Protein AF-A0A0U5GTB2-F1 (afdb_monomer)

Radius of gyration: 23.65 Å; Cα contacts (8 Å, |Δi|>4): 720; chains: 1; bounding box: 60×41×70 Å

Organism: Aspergillus calidoustus (NCBI:txid454130)

Mean predicted aligned error: 14.2 Å

Sequence (330 aa):
MQSIWEDARTGKLTEKRLLDHMMEDPESLDGPDTTGTTPLGHALKASKASVVELLMKNTADPDTLSEGLTPTYLAVIAPDNSERLLQLLLGRNPKTLDAPVPLKKNETPLMAAIAVARNPRIVKQLVEAGASLDKTNGDGKSARRLVDLLPEEEKKETLDAGVFIHYVSANELAVLREPVAAGGTIVIQAPFMIDDAPRNRAEAGIDLMYLDSSTGDASDEESFDMPLQMTIDRVDRAIECKSKQAYRGYQGRTTLKPQPWLGQQNLTLSVEIAEDEFVVYANGRKTGGVRRAIKAPITHINYWTLFAGMAPIMGDRLTVTTYRDSSLVP

InterPro domains:
  IPR002110 Ankyrin repeat [PF00023] (107-137)
  IPR002110 Ankyrin repeat [PS50088] (35-67)
  IPR002110 Ankyrin repeat [PS50088] (105-138)
  IPR002110 Ankyrin repeat [SM00248] (35-64)
  IPR002110 Ankyrin repeat [SM00248] (67-99)
  IPR002110 Ankyrin repeat [SM00248] (105-135)
  IPR036770 Ankyrin repeat-containing domain superfamily [G3DSA:1.25.40.20] (8-159)
  IPR036770 Ankyrin repeat-containing domain superfamily [SSF48403] (16-144)

pLDDT: mean 80.18, std 14.83, range [39.56, 98.19]

Nearest PDB structures (foldseek):
  1ul9-assembly1_A  TM=8.588E-01  e=2.363E-08  Coprinopsis cinerea
  5cbl-assembly3_C  TM=7.583E-01  e=5.821E-07  Homo sapiens
  1x50-assembly1_A  TM=6.986E-01  e=3.318E-07  Homo sapiens
  5cbl-assembly1_A  TM=7.356E-01  e=8.627E-07  Homo sapiens
  2jj6-assembly2_B  TM=7.340E-01  e=7.288E-07  Homo sapiens

Structure (mmCIF, N/CA/C/O backbone):
data_AF-A0A0U5GTB2-F1
#
_entry.id   AF-A0A0U5GTB2-F1
#
loop_
_atom_site.group_PDB
_atom_site.id
_atom_site.type_symbol
_atom_site.label_atom_id
_atom_site.label_alt_id
_atom_site.label_comp_id
_atom_site.label_asym_id
_atom_site.label_entity_id
_atom_site.label_seq_id
_atom_site.pdbx_PDB_ins_code
_atom_site.Cartn_x
_atom_site.Cartn_y
_atom_site.Cartn_z
_atom_site.occupancy
_atom_site.B_iso_or_equiv
_atom_site.auth_seq_id
_atom_site.auth_comp_id
_atom_site.auth_asym_id
_atom_site.auth_atom_id
_atom_site.pdbx_PDB_model_num
ATOM 1 N N . MET A 1 1 ? 21.174 -3.107 -35.265 1.00 52.03 1 MET A N 1
ATOM 2 C CA . MET A 1 1 ? 19.910 -2.565 -34.723 1.00 52.03 1 MET A CA 1
ATOM 3 C C . MET A 1 1 ? 20.203 -1.958 -33.361 1.00 52.03 1 MET A C 1
ATOM 5 O O . MET A 1 1 ? 21.153 -2.402 -32.729 1.00 52.03 1 MET A O 1
ATOM 9 N N . GLN A 1 2 ? 19.485 -0.912 -32.941 1.00 73.62 2 GLN A N 1
ATOM 10 C CA . GLN A 1 2 ? 19.550 -0.483 -31.535 1.00 73.62 2 GLN A CA 1
ATOM 11 C C . GLN A 1 2 ? 18.839 -1.546 -30.699 1.00 73.62 2 GLN A C 1
ATOM 13 O O . GLN A 1 2 ? 17.818 -2.048 -31.151 1.00 73.62 2 GLN A O 1
ATOM 18 N N . SER A 1 3 ? 19.399 -1.934 -29.556 1.00 91.75 3 SER A N 1
ATOM 19 C CA . SER A 1 3 ? 18.825 -2.984 -28.712 1.00 91.75 3 SER A CA 1
ATOM 20 C C . SER A 1 3 ? 17.558 -2.511 -27.995 1.00 91.75 3 SER A C 1
ATOM 22 O O . SER A 1 3 ? 17.378 -1.307 -27.782 1.00 91.75 3 SER A O 1
ATOM 24 N N . ILE A 1 4 ? 16.712 -3.454 -27.566 1.00 95.06 4 ILE A N 1
ATOM 25 C CA . ILE A 1 4 ? 15.507 -3.165 -26.771 1.00 95.06 4 ILE A CA 1
ATOM 26 C C . ILE A 1 4 ? 15.825 -2.323 -25.524 1.00 95.06 4 ILE A C 1
ATOM 28 O O . ILE A 1 4 ? 15.101 -1.378 -25.213 1.00 95.06 4 ILE A O 1
ATOM 32 N N . TRP A 1 5 ? 16.957 -2.590 -24.865 1.00 95.94 5 TRP A N 1
ATOM 33 C CA . TRP A 1 5 ? 17.435 -1.851 -23.694 1.00 95.94 5 TRP A CA 1
ATOM 34 C C . TRP A 1 5 ? 17.748 -0.383 -24.007 1.00 95.94 5 TRP A C 1
ATOM 36 O O . TRP A 1 5 ? 17.332 0.515 -23.276 1.00 95.94 5 TRP A O 1
ATOM 46 N N . GLU A 1 6 ? 18.434 -0.115 -25.121 1.00 95.19 6 GLU A N 1
ATOM 47 C CA . GLU A 1 6 ? 18.788 1.245 -25.541 1.00 95.19 6 GLU A CA 1
ATOM 48 C C . GLU A 1 6 ? 17.558 2.032 -26.014 1.00 95.19 6 GLU A C 1
ATOM 50 O O . GLU A 1 6 ? 17.405 3.221 -25.710 1.00 95.19 6 GLU A O 1
ATOM 55 N N . ASP A 1 7 ? 16.640 1.369 -26.717 1.00 95.69 7 ASP A N 1
ATOM 56 C CA . ASP A 1 7 ? 15.356 1.953 -27.099 1.00 95.69 7 ASP A CA 1
ATOM 57 C C . ASP A 1 7 ? 14.511 2.290 -25.860 1.00 95.69 7 ASP A C 1
ATOM 59 O O . ASP A 1 7 ? 13.914 3.374 -25.798 1.00 95.69 7 ASP A O 1
ATOM 63 N N . ALA A 1 8 ? 14.513 1.417 -24.846 1.00 96.31 8 ALA A N 1
ATOM 64 C CA . ALA A 1 8 ? 13.824 1.645 -23.583 1.00 96.31 8 ALA A CA 1
ATOM 65 C C . ALA A 1 8 ? 14.433 2.817 -22.794 1.00 96.31 8 ALA A C 1
ATOM 67 O O . ALA A 1 8 ? 13.713 3.715 -22.352 1.00 96.31 8 ALA A O 1
ATOM 68 N N . ARG A 1 9 ? 15.767 2.870 -22.698 1.00 96.19 9 ARG A N 1
ATOM 69 C CA . ARG A 1 9 ? 16.521 3.944 -22.033 1.00 96.19 9 ARG A CA 1
ATOM 70 C C . ARG A 1 9 ? 16.298 5.307 -22.693 1.00 96.19 9 ARG A C 1
ATOM 72 O O . ARG A 1 9 ? 16.122 6.323 -22.021 1.00 96.19 9 ARG A O 1
ATOM 79 N N . THR A 1 10 ? 16.319 5.353 -24.025 1.00 95.62 10 THR A N 1
ATOM 80 C CA . THR A 1 10 ? 16.210 6.612 -24.784 1.00 95.62 10 THR A CA 1
ATOM 81 C C . THR A 1 10 ? 14.773 7.085 -24.988 1.00 95.62 10 THR A C 1
ATOM 83 O O . THR A 1 10 ? 14.569 8.241 -25.360 1.00 95.62 10 THR A O 1
ATOM 86 N N . GLY A 1 11 ? 13.773 6.244 -24.712 1.00 93.69 11 GLY A N 1
ATOM 87 C CA . GLY A 1 11 ? 12.366 6.568 -24.954 1.00 93.69 11 GLY A CA 1
ATOM 88 C C . GLY A 1 11 ? 11.910 6.343 -26.399 1.00 93.69 11 GLY A C 1
ATOM 89 O O . GLY A 1 11 ? 10.841 6.814 -26.774 1.00 93.69 11 GLY A O 1
ATOM 90 N N . LYS A 1 12 ? 12.721 5.668 -27.225 1.00 94.50 12 LYS A N 1
ATOM 91 C CA . LYS A 1 12 ? 12.451 5.414 -28.652 1.00 94.50 12 LYS A CA 1
ATOM 92 C C . LYS A 1 12 ? 11.775 4.066 -28.916 1.00 94.50 12 LYS A C 1
ATOM 94 O O . LYS A 1 12 ? 11.565 3.710 -30.080 1.00 94.50 12 LYS A O 1
ATOM 99 N N . LEU A 1 13 ? 11.476 3.309 -27.862 1.00 94.56 13 LEU A N 1
ATOM 100 C CA . LEU A 1 13 ? 10.736 2.061 -27.961 1.00 94.56 13 LEU A CA 1
ATOM 101 C C . LEU A 1 13 ? 9.280 2.365 -28.335 1.00 94.56 13 LEU A C 1
ATOM 103 O O . LEU A 1 13 ? 8.545 2.995 -27.578 1.00 94.56 13 LEU A O 1
ATOM 107 N N . THR A 1 14 ? 8.884 1.944 -29.532 1.00 95.12 14 THR A N 1
ATOM 108 C CA . THR A 1 14 ? 7.499 1.979 -30.014 1.00 95.12 14 THR A CA 1
ATOM 109 C C . THR A 1 14 ? 6.926 0.570 -29.992 1.00 95.12 14 THR A C 1
ATOM 111 O O . THR A 1 14 ? 7.685 -0.393 -29.966 1.00 95.12 14 THR A O 1
ATOM 114 N N . GLU A 1 15 ? 5.602 0.429 -30.053 1.00 94.38 15 GLU A N 1
ATOM 115 C CA . GLU A 1 15 ? 4.945 -0.886 -30.113 1.00 94.38 15 GLU A CA 1
ATOM 116 C C . GLU A 1 15 ? 5.497 -1.751 -31.250 1.00 94.38 15 GLU A C 1
ATOM 118 O O . GLU A 1 15 ? 5.868 -2.896 -31.028 1.00 94.38 15 GLU A O 1
ATOM 123 N N . LYS A 1 16 ? 5.685 -1.166 -32.440 1.00 94.50 16 LYS A N 1
ATOM 124 C CA . LYS A 1 16 ? 6.312 -1.863 -33.567 1.00 94.50 16 LYS A CA 1
ATOM 125 C C . LYS A 1 16 ? 7.714 -2.376 -33.223 1.00 94.50 16 LYS A C 1
ATOM 127 O O . LYS A 1 16 ? 7.997 -3.541 -33.447 1.00 94.50 16 LYS A O 1
ATOM 132 N N . ARG A 1 17 ? 8.580 -1.517 -32.674 1.00 94.44 17 ARG A N 1
ATOM 133 C CA . ARG A 1 17 ? 9.955 -1.906 -32.320 1.00 94.44 17 ARG A CA 1
ATOM 134 C C . ARG A 1 17 ? 9.985 -2.960 -31.221 1.00 94.44 17 ARG A C 1
ATOM 136 O O . ARG A 1 17 ? 10.812 -3.854 -31.277 1.00 94.44 17 ARG A O 1
ATOM 143 N N . LEU A 1 18 ? 9.096 -2.848 -30.238 1.00 94.94 18 LEU A N 1
ATOM 144 C CA . LEU A 1 18 ? 8.957 -3.841 -29.181 1.00 94.94 18 LEU A CA 1
ATOM 145 C C . LEU A 1 18 ? 8.583 -5.209 -29.762 1.00 94.94 18 LEU A C 1
ATOM 147 O O . LEU A 1 18 ? 9.232 -6.195 -29.438 1.00 94.94 18 LEU A O 1
ATOM 151 N N . LEU A 1 19 ? 7.597 -5.255 -30.661 1.00 94.31 19 LEU A N 1
ATOM 152 C CA . LEU A 1 19 ? 7.206 -6.489 -31.342 1.00 94.31 19 LEU A CA 1
ATOM 153 C C . LEU A 1 19 ? 8.335 -7.047 -32.218 1.00 94.31 19 LEU A C 1
ATOM 155 O O . LEU A 1 19 ? 8.567 -8.250 -32.183 1.00 94.31 19 LEU A O 1
ATOM 159 N N . ASP A 1 20 ? 9.064 -6.191 -32.945 1.00 94.38 20 ASP A N 1
ATOM 160 C CA . ASP A 1 20 ? 10.230 -6.603 -33.740 1.00 94.38 20 ASP A CA 1
ATOM 161 C C . ASP A 1 20 ? 11.292 -7.274 -32.834 1.00 94.38 20 ASP A C 1
ATOM 163 O O . ASP A 1 20 ? 11.752 -8.372 -33.142 1.00 94.38 20 ASP A O 1
ATOM 167 N N . HIS A 1 21 ? 11.612 -6.679 -31.673 1.00 94.19 21 HIS A N 1
ATOM 168 C CA . HIS A 1 21 ? 12.545 -7.259 -30.691 1.00 94.19 21 HIS A CA 1
ATOM 169 C C . HIS A 1 21 ? 12.046 -8.596 -30.122 1.00 94.19 21 HIS A C 1
ATOM 171 O O . HIS A 1 21 ? 12.809 -9.555 -30.069 1.00 94.19 21 HIS A O 1
ATOM 177 N N . MET A 1 22 ? 10.764 -8.692 -29.755 1.00 93.12 22 MET A N 1
ATOM 178 C CA . MET A 1 22 ? 10.162 -9.928 -29.228 1.00 93.12 22 MET A CA 1
ATOM 179 C C . MET A 1 22 ? 10.078 -11.051 -30.274 1.00 93.12 22 MET A C 1
ATOM 181 O O . MET A 1 22 ? 10.044 -12.227 -29.919 1.00 93.12 22 MET A O 1
ATOM 185 N N . MET A 1 23 ? 10.019 -10.712 -31.565 1.00 93.69 23 MET A N 1
ATOM 186 C CA . MET A 1 23 ? 10.077 -11.690 -32.654 1.00 93.69 23 MET A CA 1
ATOM 187 C C . MET A 1 23 ? 11.495 -12.216 -32.890 1.00 93.69 23 MET A C 1
ATOM 189 O O . MET A 1 23 ? 11.652 -13.385 -33.242 1.00 93.69 23 MET A O 1
ATOM 193 N N . GLU A 1 24 ? 12.509 -11.362 -32.731 1.00 93.31 24 GLU A N 1
ATOM 194 C CA . GLU A 1 24 ? 13.918 -11.760 -32.821 1.00 93.31 24 GLU A CA 1
ATOM 195 C C . GLU A 1 24 ? 14.344 -12.600 -31.609 1.00 93.31 24 GLU A C 1
ATOM 197 O O . GLU A 1 24 ? 15.033 -13.607 -31.771 1.00 93.31 24 GLU A O 1
ATOM 202 N N . ASP A 1 25 ? 13.895 -12.213 -30.416 1.00 92.44 25 ASP A N 1
ATOM 203 C CA . ASP A 1 25 ? 14.144 -12.911 -29.161 1.00 92.44 25 ASP A CA 1
ATOM 204 C C . ASP A 1 25 ? 12.911 -12.803 -28.236 1.00 92.44 25 ASP A C 1
ATOM 206 O O . ASP A 1 25 ? 12.673 -11.742 -27.646 1.00 92.44 25 ASP A O 1
ATOM 210 N N . PRO A 1 26 ? 12.119 -13.883 -28.076 1.00 87.62 26 PRO A N 1
ATOM 211 C CA . PRO A 1 26 ? 10.928 -13.889 -27.223 1.00 87.62 26 PRO A CA 1
ATOM 212 C C . PRO A 1 26 ? 11.198 -13.575 -25.748 1.00 87.62 26 PRO A C 1
ATOM 214 O O . PRO A 1 26 ? 10.291 -13.111 -25.058 1.00 87.62 26 PRO A O 1
ATOM 217 N N . GLU A 1 27 ? 12.418 -13.809 -25.258 1.00 89.62 27 GLU A N 1
ATOM 218 C CA . GLU A 1 27 ? 12.796 -13.539 -23.865 1.00 89.62 27 GLU A CA 1
ATOM 219 C C . GLU A 1 27 ? 13.259 -12.087 -23.659 1.00 89.62 27 GLU A C 1
ATOM 221 O O . GLU A 1 27 ? 13.409 -11.635 -22.524 1.00 89.62 27 GLU A O 1
ATOM 226 N N . SER A 1 28 ? 13.424 -11.313 -24.738 1.00 92.88 28 SER A N 1
ATOM 227 C CA . SER A 1 28 ? 13.972 -9.950 -24.692 1.00 92.88 28 SER A CA 1
ATOM 228 C C . SER A 1 28 ? 13.147 -8.956 -23.871 1.00 92.88 28 SER A C 1
ATOM 230 O O . SER A 1 28 ? 13.707 -7.964 -23.407 1.00 92.88 28 SER A O 1
ATOM 232 N N . LEU A 1 29 ? 11.845 -9.203 -23.668 1.00 95.06 29 LEU A N 1
ATOM 233 C CA . LEU A 1 29 ? 10.937 -8.310 -22.935 1.00 95.06 29 LEU A CA 1
ATOM 234 C C . LEU A 1 29 ? 11.372 -8.094 -21.477 1.00 95.06 29 LEU A C 1
ATOM 236 O O . LEU A 1 29 ? 11.379 -6.957 -20.998 1.00 95.06 29 LEU A O 1
ATOM 240 N N . ASP A 1 30 ? 11.763 -9.180 -20.810 1.00 96.50 30 ASP A N 1
ATOM 241 C CA . ASP A 1 30 ? 12.216 -9.194 -19.414 1.00 96.50 30 ASP A CA 1
ATOM 242 C C . ASP A 1 30 ? 13.707 -9.561 -19.292 1.00 96.50 30 ASP A C 1
ATOM 244 O O . ASP A 1 30 ? 14.305 -9.416 -18.225 1.00 96.50 30 ASP A O 1
ATOM 248 N N . GLY A 1 31 ? 14.333 -9.988 -20.393 1.00 95.81 31 GLY A N 1
ATOM 249 C CA . GLY A 1 31 ? 15.734 -10.381 -20.460 1.00 95.81 31 GLY A CA 1
ATOM 250 C C . GLY A 1 31 ? 16.685 -9.231 -20.101 1.00 95.81 31 GLY A C 1
ATOM 251 O O . GLY A 1 31 ? 16.604 -8.150 -20.691 1.00 95.81 31 GLY A O 1
ATOM 252 N N . PRO A 1 32 ? 17.607 -9.410 -19.141 1.00 95.44 32 PRO A N 1
ATOM 253 C CA . PRO A 1 32 ? 18.582 -8.385 -18.799 1.00 95.44 32 PRO A CA 1
ATOM 254 C C . PRO A 1 32 ? 19.698 -8.272 -19.847 1.00 95.44 32 PRO A C 1
ATOM 256 O O . PRO A 1 32 ? 20.064 -9.245 -20.503 1.00 95.44 32 PRO A O 1
ATOM 259 N N . ASP A 1 33 ? 20.289 -7.083 -19.958 1.00 94.56 33 ASP A N 1
ATOM 260 C CA . ASP A 1 33 ? 21.525 -6.878 -20.712 1.00 94.56 33 ASP A CA 1
ATOM 261 C C . ASP A 1 33 ? 22.759 -7.441 -19.976 1.00 94.56 33 ASP A C 1
ATOM 263 O O . ASP A 1 33 ? 22.677 -8.048 -18.905 1.00 94.56 33 ASP A O 1
ATOM 267 N N . THR A 1 34 ? 23.952 -7.197 -20.526 1.00 94.12 34 THR A N 1
ATOM 268 C CA . THR A 1 34 ? 25.220 -7.651 -19.934 1.00 94.12 34 THR A CA 1
ATOM 269 C C . THR A 1 34 ? 25.538 -7.036 -18.568 1.00 94.12 34 THR A C 1
ATOM 271 O O . THR A 1 34 ? 26.438 -7.533 -17.895 1.00 94.12 34 THR A O 1
ATOM 274 N N . THR A 1 35 ? 24.862 -5.955 -18.156 1.00 92.81 35 THR A N 1
ATOM 275 C CA . THR A 1 35 ? 25.013 -5.382 -16.806 1.00 92.81 35 THR A CA 1
ATOM 276 C C . THR A 1 35 ? 23.985 -5.937 -15.825 1.00 92.81 35 THR A C 1
ATOM 278 O O . THR A 1 35 ? 24.079 -5.664 -14.631 1.00 92.81 35 THR A O 1
ATOM 281 N N . GLY A 1 36 ? 23.032 -6.747 -16.293 1.00 94.75 36 GLY A N 1
ATOM 282 C CA . GLY A 1 36 ? 21.925 -7.237 -15.482 1.00 94.75 36 GLY A CA 1
ATOM 283 C C . GLY A 1 36 ? 20.718 -6.295 -15.478 1.00 94.75 36 GLY A C 1
ATOM 284 O O . GLY A 1 36 ? 19.855 -6.448 -14.614 1.00 94.75 36 GLY A O 1
ATOM 285 N N . THR A 1 37 ? 20.647 -5.306 -16.380 1.00 97.06 37 THR A N 1
ATOM 286 C CA . THR A 1 37 ? 19.530 -4.351 -16.444 1.00 97.06 37 THR A CA 1
ATOM 287 C C . THR A 1 37 ? 18.492 -4.800 -17.472 1.00 97.06 37 THR A C 1
ATOM 289 O O . THR A 1 37 ? 18.807 -4.979 -18.646 1.00 97.06 37 THR A O 1
ATOM 292 N N . THR A 1 38 ? 17.234 -4.946 -17.058 1.00 97.56 38 THR A N 1
ATOM 293 C CA . THR A 1 38 ? 16.114 -5.290 -17.957 1.00 97.56 38 THR A CA 1
ATOM 294 C C . THR A 1 38 ? 15.646 -4.078 -18.773 1.00 97.56 38 THR A C 1
ATOM 296 O O . THR A 1 38 ? 15.964 -2.937 -18.413 1.00 97.56 38 THR A O 1
ATOM 299 N N . PRO A 1 39 ? 14.861 -4.249 -19.856 1.00 97.75 39 PRO A N 1
ATOM 300 C CA . PRO A 1 39 ? 14.292 -3.115 -20.587 1.00 97.75 39 PRO A CA 1
ATOM 301 C C . PRO A 1 39 ? 13.444 -2.222 -19.677 1.00 97.75 39 PRO A C 1
ATOM 303 O O . PRO A 1 39 ? 13.557 -0.995 -19.723 1.00 97.75 39 PRO A O 1
ATOM 306 N N . LEU A 1 40 ? 12.662 -2.838 -18.784 1.00 98.06 40 LEU A N 1
ATOM 307 C CA . LEU A 1 40 ? 11.908 -2.136 -17.751 1.00 98.06 40 LEU A CA 1
ATOM 308 C C . LEU A 1 40 ? 12.836 -1.367 -16.799 1.00 98.06 40 LEU A C 1
ATOM 310 O O . LEU A 1 40 ? 12.591 -0.193 -16.524 1.00 98.06 40 LEU A O 1
ATOM 314 N N . GLY A 1 41 ? 13.934 -1.980 -16.350 1.00 97.88 41 GLY A N 1
ATOM 315 C CA . GLY A 1 41 ? 14.940 -1.333 -15.508 1.00 97.88 41 GLY A CA 1
ATOM 316 C C . GLY A 1 41 ? 15.563 -0.093 -16.159 1.00 97.88 41 GLY A C 1
ATOM 317 O O . GLY A 1 41 ? 15.674 0.952 -15.514 1.00 97.88 41 GLY A O 1
ATOM 318 N N . HIS A 1 42 ? 15.902 -0.165 -17.451 1.00 97.88 42 HIS A N 1
ATOM 319 C CA . HIS A 1 42 ? 16.389 0.985 -18.227 1.00 97.88 42 HIS A CA 1
ATOM 320 C C . HIS A 1 42 ? 15.340 2.093 -18.340 1.00 97.88 42 HIS A C 1
ATOM 322 O O . HIS A 1 42 ? 15.664 3.266 -18.142 1.00 97.88 42 HIS A O 1
ATOM 328 N N . ALA A 1 43 ? 14.083 1.736 -18.613 1.00 98.06 43 ALA A N 1
ATOM 329 C CA . ALA A 1 43 ? 12.985 2.694 -18.707 1.00 98.06 43 ALA A CA 1
ATOM 330 C C . ALA A 1 43 ? 12.714 3.406 -17.368 1.00 98.06 43 ALA A C 1
ATOM 332 O O . ALA A 1 43 ? 12.508 4.621 -17.355 1.00 98.06 43 ALA A O 1
ATOM 333 N N . LEU A 1 44 ? 12.761 2.675 -16.248 1.00 98.19 44 LEU A N 1
ATOM 334 C CA . LEU A 1 44 ? 12.582 3.215 -14.897 1.00 98.19 44 LEU A CA 1
ATOM 335 C C . LEU A 1 44 ? 13.721 4.162 -14.506 1.00 98.19 44 LEU A C 1
ATOM 337 O O . LEU A 1 44 ? 13.461 5.296 -14.111 1.00 98.19 44 LEU A O 1
ATOM 341 N N . LYS A 1 45 ? 14.980 3.745 -14.692 1.00 96.69 45 LYS A N 1
ATOM 342 C CA . LYS A 1 45 ? 16.161 4.579 -14.400 1.00 96.69 45 LYS A CA 1
ATOM 343 C C . LYS A 1 45 ? 16.203 5.862 -15.232 1.00 96.69 45 LYS A C 1
ATOM 345 O O . LYS A 1 45 ? 16.682 6.886 -14.757 1.00 96.69 45 LYS A O 1
ATOM 350 N N . ALA A 1 46 ? 15.722 5.804 -16.475 1.00 96.75 46 ALA A N 1
ATOM 351 C CA . ALA A 1 46 ? 15.668 6.946 -17.388 1.00 96.75 46 ALA A CA 1
ATOM 352 C C . ALA A 1 46 ? 14.338 7.728 -17.329 1.00 96.75 46 ALA A C 1
ATOM 354 O O . ALA A 1 46 ? 14.097 8.599 -18.175 1.00 96.75 46 ALA A O 1
ATOM 355 N N . SER A 1 47 ? 13.471 7.408 -16.363 1.00 97.31 47 SER A N 1
ATOM 356 C CA . SER A 1 47 ? 12.186 8.064 -16.102 1.00 97.31 47 SER A CA 1
ATOM 357 C C . SER A 1 47 ? 11.211 8.087 -17.290 1.00 97.31 47 SER A C 1
ATOM 359 O O . SER A 1 47 ? 10.414 9.020 -17.454 1.00 97.31 47 SER A O 1
ATOM 361 N N . LYS A 1 48 ? 11.266 7.068 -18.158 1.00 97.50 48 LYS A N 1
ATOM 362 C CA . LYS A 1 48 ? 10.481 6.974 -19.400 1.00 97.50 48 LYS A CA 1
ATOM 363 C C . LYS A 1 48 ? 9.109 6.352 -19.149 1.00 97.50 48 LYS A C 1
ATOM 365 O O . LYS A 1 48 ? 8.853 5.215 -19.533 1.00 97.50 48 LYS A O 1
ATOM 370 N N . ALA A 1 49 ? 8.196 7.119 -18.552 1.00 95.62 49 ALA A N 1
ATOM 371 C CA . ALA A 1 49 ? 6.852 6.639 -18.208 1.00 95.62 49 ALA A CA 1
ATOM 372 C C . ALA A 1 49 ? 6.073 6.050 -19.400 1.00 95.62 49 ALA A C 1
ATOM 374 O O . ALA A 1 49 ? 5.402 5.036 -19.242 1.00 95.62 49 ALA A O 1
ATOM 375 N N . SER A 1 50 ? 6.203 6.627 -20.601 1.00 96.12 50 SER A N 1
ATOM 376 C CA . SER A 1 50 ? 5.566 6.098 -21.817 1.00 96.12 50 SER A CA 1
ATOM 377 C C . SER A 1 50 ? 6.095 4.719 -22.219 1.00 96.12 50 SER A C 1
ATOM 379 O O . SER A 1 50 ? 5.324 3.870 -22.658 1.00 96.12 50 SER A O 1
ATOM 381 N N . VAL A 1 51 ? 7.396 4.480 -22.043 1.00 98.00 51 VAL A N 1
ATOM 382 C CA . VAL A 1 51 ? 8.020 3.178 -22.303 1.00 98.00 51 VAL A CA 1
ATOM 383 C C . VAL A 1 51 ? 7.613 2.172 -21.236 1.00 98.00 51 VAL A C 1
ATOM 385 O O . VAL A 1 51 ? 7.261 1.051 -21.582 1.00 98.00 51 VAL A O 1
ATOM 388 N N . VAL A 1 52 ? 7.606 2.563 -19.958 1.00 97.88 52 VAL A N 1
ATOM 389 C CA . VAL A 1 52 ? 7.125 1.691 -18.874 1.00 97.88 52 VAL A CA 1
ATOM 390 C C . VAL A 1 52 ? 5.681 1.276 -19.132 1.00 97.88 52 VAL A C 1
ATOM 392 O O . VAL A 1 52 ? 5.368 0.094 -19.077 1.00 97.88 52 VAL A O 1
ATOM 395 N N . GLU A 1 53 ? 4.807 2.217 -19.492 1.00 95.69 53 GLU A N 1
ATOM 396 C CA . GLU A 1 53 ? 3.419 1.906 -19.832 1.00 95.69 53 GLU A CA 1
ATOM 397 C C . GLU A 1 53 ? 3.316 0.950 -21.032 1.00 95.69 53 GLU A C 1
ATOM 399 O O . GLU A 1 53 ? 2.512 0.018 -21.001 1.00 95.69 53 GLU A O 1
ATOM 404 N N . LEU A 1 54 ? 4.140 1.143 -22.068 1.00 97.25 54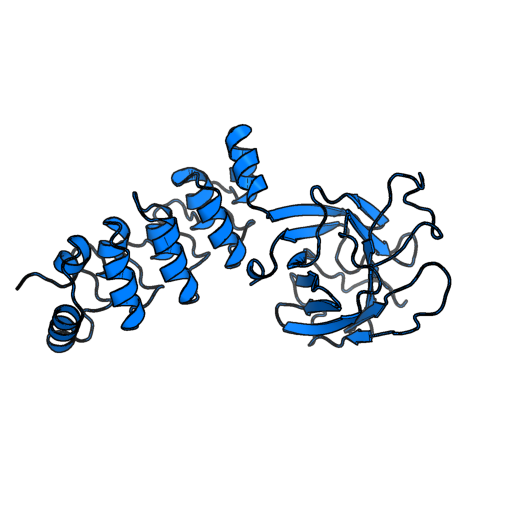 LEU A N 1
ATOM 405 C CA . LEU A 1 54 ? 4.193 0.255 -23.231 1.00 97.25 54 LEU A CA 1
ATOM 406 C C . LEU A 1 54 ? 4.629 -1.169 -22.850 1.00 97.25 54 LEU A C 1
ATOM 408 O O . LEU A 1 54 ? 3.968 -2.128 -23.247 1.00 97.25 54 LEU A O 1
ATOM 412 N N . LEU A 1 55 ? 5.704 -1.310 -22.071 1.00 96.94 55 LEU A N 1
ATOM 413 C CA . LEU A 1 55 ? 6.207 -2.603 -21.597 1.00 96.94 55 LEU A CA 1
ATOM 414 C C . LEU A 1 55 ? 5.159 -3.307 -20.723 1.00 96.94 55 LEU A C 1
ATOM 416 O O . LEU A 1 55 ? 4.821 -4.463 -20.964 1.00 96.94 55 LEU A O 1
ATOM 420 N N . MET A 1 56 ? 4.549 -2.577 -19.785 1.00 93.62 56 MET A N 1
ATOM 421 C CA . MET A 1 56 ? 3.484 -3.094 -18.921 1.00 93.62 56 MET A CA 1
ATOM 422 C C . MET A 1 56 ? 2.262 -3.549 -19.719 1.00 93.62 56 MET A C 1
ATOM 424 O O . MET A 1 56 ? 1.637 -4.547 -19.363 1.00 93.62 56 MET A O 1
ATOM 428 N N . LYS A 1 57 ? 1.864 -2.831 -20.780 1.00 93.88 57 LYS A N 1
ATOM 429 C CA . LYS A 1 57 ? 0.760 -3.241 -21.674 1.00 93.88 57 LYS A CA 1
ATOM 430 C C . LYS A 1 57 ? 1.057 -4.548 -22.404 1.00 93.88 57 LYS A C 1
ATOM 432 O O . LYS A 1 57 ? 0.128 -5.310 -22.643 1.00 93.88 57 LYS A O 1
ATOM 437 N N . ASN A 1 58 ? 2.327 -4.814 -22.685 1.00 93.88 58 ASN A N 1
ATOM 438 C CA . ASN A 1 58 ? 2.801 -6.023 -23.352 1.00 93.88 58 ASN A CA 1
ATOM 439 C C . ASN A 1 58 ? 3.283 -7.091 -22.363 1.00 93.88 58 ASN A C 1
ATOM 441 O O . ASN A 1 58 ? 4.110 -7.921 -22.714 1.00 93.88 58 ASN A O 1
ATOM 445 N N . THR A 1 59 ? 2.738 -7.099 -21.142 1.00 91.19 59 THR A N 1
ATOM 446 C CA . THR A 1 59 ? 2.939 -8.156 -20.134 1.00 91.19 59 THR A CA 1
ATOM 447 C C . THR A 1 59 ? 4.361 -8.303 -19.586 1.00 91.19 59 THR A C 1
ATOM 449 O O . THR A 1 59 ? 4.669 -9.358 -19.047 1.00 91.19 59 THR A O 1
ATOM 452 N N . ALA A 1 60 ? 5.192 -7.253 -19.657 1.00 95.12 60 ALA A N 1
ATOM 453 C CA . ALA A 1 60 ? 6.473 -7.239 -18.942 1.00 95.12 60 ALA A CA 1
ATOM 454 C C . ALA A 1 60 ? 6.245 -7.500 -17.445 1.00 95.12 60 ALA A C 1
ATOM 456 O O . ALA A 1 60 ? 5.325 -6.922 -16.849 1.00 95.12 60 ALA A O 1
ATOM 457 N N . ASP A 1 61 ? 7.068 -8.358 -16.849 1.00 95.00 61 ASP A N 1
ATOM 458 C CA . ASP A 1 61 ? 6.914 -8.773 -15.458 1.00 95.00 61 ASP A CA 1
ATOM 459 C C . ASP A 1 61 ? 7.339 -7.628 -14.511 1.00 95.00 61 ASP A C 1
ATOM 461 O O . ASP A 1 61 ? 8.511 -7.227 -14.500 1.00 95.00 61 ASP A O 1
ATOM 465 N N . PRO A 1 62 ? 6.419 -7.085 -13.683 1.00 94.19 62 PRO A N 1
ATOM 466 C CA . PRO A 1 62 ? 6.727 -5.998 -12.755 1.00 94.19 62 PRO A CA 1
ATOM 467 C C . PRO A 1 62 ? 7.648 -6.416 -11.597 1.00 94.19 62 PRO A C 1
ATOM 469 O O . PRO A 1 62 ? 8.064 -5.550 -10.827 1.00 94.19 62 PRO A O 1
ATOM 472 N N . ASP A 1 63 ? 7.958 -7.706 -11.450 1.00 96.38 63 ASP A N 1
ATOM 473 C CA . ASP A 1 63 ? 8.795 -8.251 -10.383 1.00 96.38 63 ASP A CA 1
ATOM 474 C C . ASP A 1 63 ? 10.208 -8.652 -10.857 1.00 96.38 63 ASP A C 1
ATOM 476 O O . ASP A 1 63 ? 11.063 -8.966 -10.020 1.00 96.38 63 ASP A O 1
ATOM 480 N N . THR A 1 64 ? 10.504 -8.606 -12.167 1.00 96.62 64 THR A N 1
ATOM 481 C CA . THR A 1 64 ? 11.828 -9.008 -12.678 1.00 96.62 64 THR A CA 1
ATOM 482 C C . THR A 1 64 ? 12.915 -8.045 -12.210 1.00 96.62 64 THR A C 1
ATOM 484 O O . THR A 1 64 ? 12.891 -6.842 -12.482 1.00 96.62 64 THR A O 1
ATOM 487 N N . LEU A 1 65 ? 13.908 -8.590 -11.507 1.00 96.50 65 LEU A N 1
ATOM 488 C CA . LEU A 1 65 ? 14.996 -7.809 -10.931 1.00 96.50 65 LEU A CA 1
ATOM 489 C C . LEU A 1 65 ? 15.882 -7.193 -12.014 1.00 96.50 65 LEU A C 1
ATOM 491 O O . LEU A 1 65 ? 16.277 -7.849 -12.972 1.00 96.50 65 LEU A O 1
ATOM 495 N N . SER A 1 66 ? 16.281 -5.947 -11.785 1.00 96.25 66 SER A N 1
ATOM 496 C CA . SER A 1 66 ? 17.251 -5.236 -12.609 1.00 96.25 66 SER A CA 1
ATOM 497 C C . SER A 1 66 ? 18.421 -4.814 -11.726 1.00 96.25 66 SER A C 1
ATOM 499 O O . SER A 1 66 ? 18.251 -4.009 -10.813 1.00 96.25 66 SER A O 1
ATOM 501 N N . GLU A 1 67 ? 19.612 -5.354 -11.990 1.00 94.38 67 GLU A N 1
ATOM 502 C CA . GLU A 1 67 ? 20.821 -5.173 -11.165 1.00 94.38 67 GLU A CA 1
ATOM 503 C C . GLU A 1 67 ? 20.590 -5.501 -9.678 1.00 94.38 67 GLU A C 1
ATOM 505 O O . GLU A 1 67 ? 21.098 -4.830 -8.781 1.00 94.38 67 GLU A O 1
ATOM 510 N N . GLY A 1 68 ? 19.770 -6.520 -9.400 1.00 93.31 68 GLY A N 1
ATOM 511 C CA . GLY A 1 68 ? 19.421 -6.927 -8.035 1.00 93.31 68 GLY A CA 1
ATOM 512 C C . GLY A 1 68 ? 18.482 -5.964 -7.294 1.00 93.31 68 GLY A C 1
ATOM 513 O O . GLY A 1 68 ? 18.257 -6.144 -6.097 1.00 93.31 68 GLY A O 1
ATOM 514 N N . LEU A 1 69 ? 17.932 -4.956 -7.979 1.00 96.69 69 LEU A N 1
ATOM 515 C CA . LEU A 1 69 ? 16.892 -4.065 -7.467 1.00 96.69 69 LEU A CA 1
ATOM 516 C C . LEU A 1 69 ? 15.530 -4.494 -8.018 1.00 96.69 69 LEU A C 1
ATOM 518 O O . LEU A 1 69 ? 15.424 -4.905 -9.175 1.00 96.69 69 LEU A O 1
ATOM 522 N N . THR A 1 70 ? 14.479 -4.367 -7.208 1.00 96.88 70 THR A N 1
ATOM 523 C CA . THR A 1 70 ? 13.112 -4.579 -7.699 1.00 96.88 70 THR A CA 1
ATOM 524 C C . THR A 1 70 ? 12.677 -3.401 -8.573 1.00 96.88 70 THR A C 1
ATOM 526 O O . THR A 1 70 ? 13.094 -2.263 -8.316 1.00 96.88 70 THR A O 1
ATOM 529 N N . PRO A 1 71 ? 11.812 -3.618 -9.579 1.00 97.38 71 PRO A N 1
ATOM 530 C CA . PRO A 1 71 ? 11.249 -2.523 -10.365 1.00 97.38 71 PRO A CA 1
ATOM 531 C C . PRO A 1 71 ? 10.538 -1.477 -9.497 1.00 97.38 71 PRO A C 1
ATOM 533 O O . PRO A 1 71 ? 10.738 -0.280 -9.700 1.00 97.38 71 PRO A O 1
ATOM 536 N N . THR A 1 72 ? 9.797 -1.898 -8.463 1.00 97.69 72 THR A N 1
ATOM 537 C CA . THR A 1 72 ? 9.166 -0.974 -7.503 1.00 97.69 72 THR A CA 1
ATOM 538 C C . THR A 1 72 ? 10.203 -0.108 -6.788 1.00 97.69 72 THR A C 1
ATOM 540 O O . THR A 1 72 ? 10.023 1.105 -6.699 1.00 97.69 72 THR A O 1
ATOM 543 N N . TYR A 1 73 ? 11.322 -0.686 -6.334 1.00 97.81 73 TYR A N 1
ATOM 544 C CA . TYR A 1 73 ? 12.404 0.091 -5.723 1.00 97.81 73 TYR A CA 1
ATOM 545 C C . TYR A 1 73 ? 12.993 1.101 -6.718 1.00 97.81 73 TYR A C 1
ATOM 547 O O . TYR A 1 73 ? 13.183 2.265 -6.373 1.00 97.81 73 TYR A O 1
ATOM 555 N N . LEU A 1 74 ? 13.251 0.682 -7.963 1.00 97.75 74 LEU A N 1
ATOM 556 C CA . LEU A 1 74 ? 13.769 1.557 -9.020 1.00 97.75 74 LEU A CA 1
ATOM 557 C C . LEU A 1 74 ? 12.829 2.727 -9.335 1.00 97.75 74 LEU A C 1
ATOM 559 O O . LEU A 1 74 ? 13.308 3.842 -9.519 1.00 97.75 74 LEU A O 1
ATOM 563 N N . ALA A 1 75 ? 11.514 2.499 -9.370 1.00 97.56 75 ALA A N 1
ATOM 564 C CA . ALA A 1 75 ? 10.533 3.560 -9.593 1.00 97.56 75 ALA A CA 1
ATOM 565 C C . ALA A 1 75 ? 10.516 4.597 -8.467 1.00 97.56 75 ALA A C 1
ATOM 567 O O . ALA A 1 75 ? 10.408 5.792 -8.735 1.00 97.56 75 ALA A O 1
ATOM 568 N N . VAL A 1 76 ? 10.661 4.147 -7.217 1.00 97.31 76 VAL A N 1
ATOM 569 C CA . VAL A 1 76 ? 10.707 5.020 -6.035 1.00 97.31 76 VAL A CA 1
ATOM 570 C C . VAL A 1 76 ? 11.894 5.978 -6.092 1.00 97.31 76 VAL A C 1
ATOM 572 O O . VAL A 1 76 ? 11.740 7.156 -5.785 1.00 97.31 76 VAL A O 1
ATOM 575 N N . ILE A 1 77 ? 13.066 5.485 -6.500 1.00 96.19 77 ILE A N 1
ATOM 576 C CA . ILE A 1 77 ? 14.300 6.285 -6.564 1.00 96.19 77 ILE A CA 1
ATOM 577 C C . ILE A 1 77 ? 14.552 6.916 -7.940 1.00 96.19 77 ILE A C 1
ATOM 579 O O . ILE A 1 77 ? 15.641 7.442 -8.179 1.00 96.19 77 ILE A O 1
ATOM 583 N N . ALA A 1 78 ? 13.589 6.836 -8.861 1.00 95.69 78 ALA A N 1
ATOM 584 C CA . ALA A 1 78 ? 13.724 7.435 -10.180 1.00 95.69 78 ALA A CA 1
ATOM 585 C C . ALA A 1 78 ? 13.841 8.967 -10.056 1.00 95.69 78 ALA A C 1
ATOM 587 O O . ALA A 1 78 ? 13.111 9.573 -9.267 1.00 95.69 78 ALA A O 1
ATOM 588 N N . PRO A 1 79 ? 14.731 9.613 -10.834 1.00 91.19 79 PRO A N 1
ATOM 589 C CA . PRO A 1 79 ? 1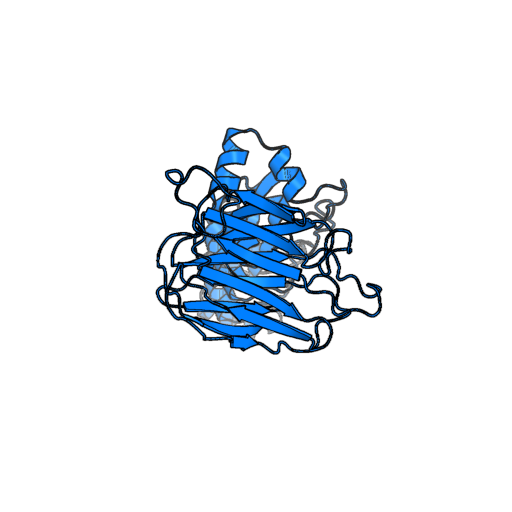5.000 11.044 -10.691 1.00 91.19 79 PRO A CA 1
ATOM 590 C C . PRO A 1 79 ? 13.818 11.926 -11.112 1.00 91.19 79 PRO A C 1
ATOM 592 O O . PRO A 1 79 ? 13.682 13.030 -10.605 1.00 91.19 79 PRO A O 1
ATOM 595 N N . ASP A 1 80 ? 12.959 11.428 -12.005 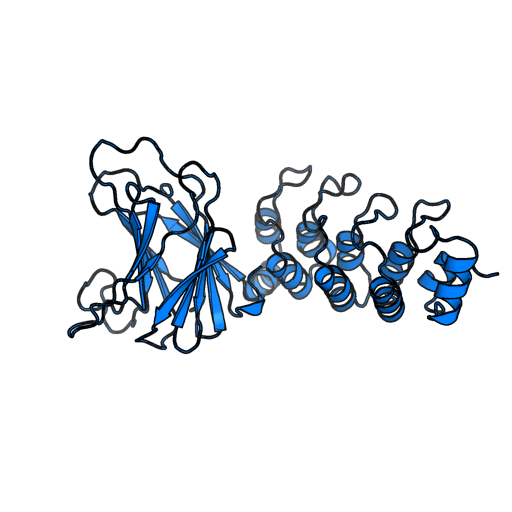1.00 91.31 80 ASP A N 1
ATOM 596 C CA . ASP A 1 80 ? 11.783 12.131 -12.518 1.00 91.31 80 ASP A CA 1
ATOM 597 C C . ASP A 1 80 ? 10.617 11.149 -12.662 1.00 91.31 80 ASP A C 1
ATOM 599 O O . ASP A 1 80 ? 10.819 9.945 -12.809 1.00 91.31 80 ASP A O 1
ATOM 603 N N . ASN A 1 81 ? 9.382 11.658 -12.683 1.00 90.44 81 ASN A N 1
ATOM 604 C CA . ASN A 1 81 ? 8.163 10.864 -12.895 1.00 90.44 81 ASN A CA 1
ATOM 605 C C . ASN A 1 81 ? 7.953 9.701 -11.905 1.00 90.44 81 ASN A C 1
ATOM 607 O O . ASN A 1 81 ? 7.095 8.859 -12.161 1.00 90.44 81 ASN A O 1
ATOM 611 N N . SER A 1 82 ? 8.678 9.644 -10.788 1.00 93.06 82 SER A N 1
ATOM 612 C CA . SER A 1 82 ? 8.641 8.541 -9.817 1.00 93.06 82 SER A CA 1
ATOM 613 C C . SER A 1 82 ? 7.222 8.199 -9.351 1.00 93.06 82 SER A C 1
ATOM 615 O O . SER A 1 82 ? 6.850 7.031 -9.355 1.00 93.06 82 SER A O 1
ATOM 617 N N . GLU A 1 83 ? 6.375 9.202 -9.091 1.00 89.50 83 GLU A N 1
ATOM 618 C CA . GLU A 1 83 ? 4.950 8.998 -8.781 1.00 89.50 83 GLU A CA 1
ATOM 619 C C . GLU A 1 83 ? 4.187 8.268 -9.899 1.00 89.50 83 GLU A C 1
ATOM 621 O O . GLU A 1 83 ? 3.415 7.355 -9.623 1.00 89.50 83 GLU A O 1
ATOM 626 N N . ARG A 1 84 ? 4.390 8.646 -11.168 1.00 91.75 84 ARG A N 1
ATOM 627 C CA . ARG A 1 84 ? 3.709 8.016 -12.313 1.00 91.75 84 ARG A CA 1
ATOM 628 C C . ARG A 1 84 ? 4.273 6.627 -12.609 1.00 91.75 84 ARG A C 1
ATOM 630 O O . ARG A 1 84 ? 3.516 5.727 -12.962 1.00 91.75 84 ARG A O 1
ATOM 637 N N . LEU A 1 85 ? 5.587 6.457 -12.492 1.00 96.38 85 LEU A N 1
ATOM 638 C CA . LEU A 1 85 ? 6.265 5.175 -12.696 1.00 96.38 85 LEU A CA 1
ATOM 639 C C . LEU A 1 85 ? 5.819 4.160 -11.646 1.00 96.38 85 LEU A C 1
ATOM 641 O O . LEU A 1 85 ? 5.507 3.022 -11.992 1.00 96.38 85 LEU A O 1
ATOM 645 N N . LEU A 1 86 ? 5.724 4.593 -10.387 1.00 96.62 86 LEU A N 1
ATOM 646 C CA . LEU A 1 86 ? 5.234 3.759 -9.303 1.00 96.62 86 LEU A CA 1
ATOM 647 C C . LEU A 1 86 ? 3.767 3.370 -9.527 1.00 96.62 86 LEU A C 1
ATOM 649 O O . LEU A 1 86 ? 3.464 2.184 -9.479 1.00 96.62 86 LEU A O 1
ATOM 653 N N . GLN A 1 87 ? 2.882 4.308 -9.885 1.00 89.38 87 GLN A N 1
ATOM 654 C CA . GLN A 1 87 ? 1.487 3.987 -10.234 1.00 89.38 87 GLN A CA 1
ATOM 655 C C . GLN A 1 87 ? 1.370 2.923 -11.334 1.00 89.38 87 GLN A C 1
ATOM 657 O O . GLN A 1 87 ? 0.543 2.018 -11.236 1.00 89.38 87 GLN A O 1
ATOM 662 N N . LEU A 1 88 ? 2.187 3.029 -12.389 1.00 89.75 88 LEU A N 1
ATOM 663 C CA . LEU A 1 88 ? 2.191 2.059 -13.488 1.00 89.75 88 LEU A CA 1
ATOM 664 C C . LEU A 1 88 ? 2.577 0.653 -13.014 1.00 89.75 88 LEU A C 1
ATOM 666 O O . LEU A 1 88 ? 1.975 -0.319 -13.466 1.00 89.75 88 LEU A O 1
ATOM 670 N N . LEU A 1 89 ? 3.550 0.551 -12.105 1.00 93.75 89 LEU A N 1
ATOM 671 C CA . LEU A 1 89 ? 3.974 -0.723 -11.524 1.00 93.75 89 LEU A CA 1
ATOM 672 C C . LEU A 1 89 ? 2.945 -1.282 -10.547 1.00 93.75 89 LEU A C 1
ATOM 674 O O . LEU A 1 89 ? 2.572 -2.445 -10.661 1.00 93.75 89 LEU A O 1
ATOM 678 N N . LEU A 1 90 ? 2.456 -0.461 -9.615 1.00 85.12 90 LEU A N 1
ATOM 679 C CA . LEU A 1 90 ? 1.478 -0.879 -8.610 1.00 85.12 90 LEU A CA 1
ATOM 680 C C . LEU A 1 90 ? 0.180 -1.372 -9.254 1.00 85.12 90 LEU A C 1
ATOM 682 O O . LEU A 1 90 ? -0.382 -2.355 -8.789 1.00 85.12 90 LEU A O 1
ATOM 686 N N . GLY A 1 91 ? -0.238 -0.788 -10.384 1.00 81.44 91 GLY A N 1
ATOM 687 C CA . GLY A 1 91 ? -1.383 -1.269 -11.167 1.00 81.44 91 GLY A CA 1
ATOM 688 C C . GLY A 1 91 ? -1.232 -2.687 -11.742 1.00 81.44 91 GLY A C 1
ATOM 689 O O . GLY A 1 91 ? -2.184 -3.220 -12.316 1.00 81.44 91 GLY A O 1
ATOM 690 N N . ARG A 1 92 ? -0.053 -3.311 -11.619 1.00 85.94 92 ARG A N 1
ATOM 691 C CA . ARG A 1 92 ? 0.197 -4.722 -11.950 1.00 85.94 92 ARG A CA 1
ATOM 692 C C . ARG A 1 92 ? 0.271 -5.643 -10.729 1.00 85.94 92 ARG A C 1
ATOM 694 O O . ARG A 1 92 ? 0.511 -6.831 -10.911 1.00 85.94 92 ARG A O 1
ATOM 701 N N . ASN A 1 93 ? 0.013 -5.129 -9.524 1.00 81.69 93 ASN A N 1
ATOM 702 C CA . ASN A 1 93 ? 0.048 -5.864 -8.256 1.00 81.69 93 ASN A CA 1
ATOM 703 C C . ASN A 1 93 ? 1.367 -6.641 -8.053 1.00 81.69 93 ASN A C 1
ATOM 705 O O . ASN A 1 93 ? 1.345 -7.874 -7.971 1.00 81.69 93 ASN A O 1
ATOM 709 N N . PRO A 1 94 ? 2.520 -5.943 -7.994 1.00 88.38 94 PRO A N 1
ATOM 710 C CA . PRO A 1 94 ? 3.825 -6.582 -7.870 1.00 88.38 94 PRO A CA 1
ATOM 711 C C . PRO A 1 94 ? 3.917 -7.373 -6.564 1.00 88.38 94 PRO A C 1
ATOM 713 O O . PRO A 1 94 ? 3.627 -6.858 -5.481 1.00 88.38 94 PRO A O 1
ATOM 716 N N . LYS A 1 95 ? 4.383 -8.621 -6.637 1.00 89.81 95 LYS A N 1
ATOM 717 C CA . LYS A 1 95 ? 4.592 -9.475 -5.455 1.00 89.81 95 LYS A CA 1
ATOM 718 C C . LYS A 1 95 ? 5.793 -9.017 -4.631 1.00 89.81 95 LYS A C 1
ATOM 720 O O . LYS A 1 95 ? 5.931 -9.391 -3.468 1.00 89.81 95 LYS A O 1
ATOM 725 N N . THR A 1 96 ? 6.665 -8.208 -5.227 1.00 91.81 96 THR A N 1
ATOM 726 C CA . THR A 1 96 ? 7.895 -7.698 -4.615 1.00 91.81 96 THR A CA 1
ATOM 727 C C . THR A 1 96 ? 7.743 -6.324 -3.954 1.00 91.81 96 THR A C 1
ATOM 729 O O . THR A 1 96 ? 8.751 -5.703 -3.612 1.00 91.81 96 THR A O 1
ATOM 732 N N . LEU A 1 97 ? 6.507 -5.859 -3.707 1.00 88.44 97 LEU A N 1
ATOM 733 C CA . LEU A 1 97 ? 6.214 -4.566 -3.063 1.00 88.44 97 LEU A CA 1
ATOM 734 C C . LEU A 1 97 ? 7.021 -4.327 -1.775 1.00 88.44 97 LEU A C 1
ATOM 736 O O . LEU A 1 97 ? 7.558 -3.243 -1.575 1.00 88.44 97 LEU A O 1
ATOM 740 N N . ASP A 1 98 ? 7.145 -5.361 -0.940 1.00 88.56 98 ASP A N 1
ATOM 741 C CA . ASP A 1 98 ? 7.889 -5.338 0.325 1.00 88.56 98 ASP A CA 1
ATOM 742 C C . ASP A 1 98 ? 9.152 -6.207 0.300 1.00 88.56 98 ASP A C 1
ATOM 744 O O . ASP A 1 98 ? 9.623 -6.671 1.351 1.00 88.56 98 ASP A O 1
ATOM 748 N N . ALA A 1 99 ? 9.665 -6.527 -0.887 1.00 93.31 99 ALA A N 1
ATOM 749 C CA . ALA A 1 99 ? 10.877 -7.320 -0.986 1.00 93.31 99 ALA A CA 1
ATOM 750 C C . ALA A 1 99 ? 12.068 -6.505 -0.446 1.00 93.31 99 ALA A C 1
ATOM 752 O O . ALA A 1 99 ? 12.270 -5.362 -0.868 1.00 93.31 99 ALA A O 1
ATOM 753 N N . PRO A 1 100 ? 12.856 -7.063 0.491 1.00 94.44 100 PRO A N 1
ATOM 754 C CA . PRO A 1 100 ? 14.076 -6.414 0.940 1.00 94.44 100 PRO A CA 1
ATOM 755 C C . PRO A 1 100 ? 15.086 -6.403 -0.204 1.00 94.44 100 PRO A C 1
ATOM 757 O O . PRO A 1 100 ? 15.264 -7.411 -0.886 1.00 94.44 100 PRO A O 1
ATOM 760 N N . VAL A 1 101 ? 15.774 -5.281 -0.388 1.00 96.81 101 VAL A N 1
ATOM 761 C CA . VAL A 1 101 ? 16.805 -5.130 -1.417 1.00 96.81 101 VAL A CA 1
ATOM 762 C C . VAL A 1 101 ? 18.194 -5.317 -0.793 1.00 96.81 101 VAL A C 1
ATOM 764 O O . VAL A 1 101 ? 18.684 -4.406 -0.118 1.00 96.81 101 VAL A O 1
ATOM 767 N N . PRO A 1 102 ? 18.889 -6.455 -1.008 1.00 94.94 102 PRO A N 1
ATOM 768 C CA . PRO A 1 102 ? 20.137 -6.757 -0.297 1.00 94.94 102 PRO A CA 1
ATOM 769 C C . PRO A 1 102 ? 21.252 -5.741 -0.546 1.00 94.94 102 PRO A C 1
ATOM 771 O O . PRO A 1 102 ? 21.950 -5.335 0.383 1.00 94.94 102 PRO A O 1
ATOM 774 N N . LEU A 1 103 ? 21.360 -5.246 -1.782 1.00 94.38 103 LEU A N 1
ATOM 775 C CA . LEU A 1 103 ? 22.341 -4.227 -2.179 1.00 94.38 103 LEU A CA 1
ATOM 776 C C . LEU A 1 103 ? 22.109 -2.861 -1.510 1.00 94.38 103 LEU A C 1
ATOM 778 O O . LEU A 1 103 ? 22.967 -1.982 -1.575 1.00 94.38 103 LEU A O 1
ATOM 782 N N . LYS A 1 104 ? 20.953 -2.678 -0.868 1.00 95.75 104 LYS A N 1
ATOM 783 C CA . LYS A 1 104 ? 20.538 -1.467 -0.156 1.00 95.75 104 LYS A CA 1
ATOM 784 C C . LYS A 1 104 ? 20.289 -1.776 1.313 1.00 95.75 104 LYS A C 1
ATOM 786 O O . LYS A 1 104 ? 19.322 -1.316 1.899 1.00 95.75 104 LYS A O 1
ATOM 791 N N . LYS A 1 105 ? 21.147 -2.613 1.908 1.00 95.31 105 LYS A N 1
ATOM 792 C CA . LYS A 1 105 ? 21.026 -3.053 3.305 1.00 95.31 105 LYS A CA 1
ATOM 793 C C . LYS A 1 105 ? 19.634 -3.607 3.630 1.00 95.31 105 LYS A C 1
ATOM 795 O O . LYS A 1 105 ? 19.091 -3.302 4.683 1.00 95.31 105 LYS A O 1
ATOM 800 N N . ASN A 1 106 ? 19.040 -4.404 2.748 1.00 95.69 106 ASN A N 1
ATOM 801 C CA . ASN A 1 106 ? 17.685 -4.939 2.922 1.00 95.69 106 ASN A CA 1
ATOM 802 C C . ASN A 1 106 ? 16.591 -3.865 3.097 1.00 95.69 106 ASN A C 1
ATOM 804 O O . ASN A 1 106 ? 15.561 -4.147 3.705 1.00 95.69 106 ASN A O 1
ATOM 808 N N . GLU A 1 107 ? 16.784 -2.646 2.589 1.00 96.38 107 GLU A N 1
ATOM 809 C CA . GLU A 1 107 ? 15.709 -1.652 2.543 1.00 96.38 107 GLU A CA 1
ATOM 810 C C . GLU A 1 107 ? 14.543 -2.144 1.681 1.00 96.38 107 GLU A C 1
ATOM 812 O O . GLU A 1 107 ? 14.739 -2.762 0.632 1.00 96.38 107 GLU A O 1
ATOM 817 N N . THR A 1 108 ? 13.321 -1.858 2.129 1.00 96.44 108 THR A N 1
ATOM 818 C CA . THR A 1 108 ? 12.115 -2.023 1.313 1.00 96.44 108 THR A CA 1
ATOM 819 C C . THR A 1 108 ? 11.889 -0.772 0.457 1.00 96.44 108 THR A C 1
ATOM 821 O O . THR A 1 108 ? 12.402 0.305 0.790 1.00 96.44 108 THR A O 1
ATOM 824 N N . PRO A 1 109 ? 11.082 -0.850 -0.615 1.00 96.50 109 PRO A N 1
ATOM 825 C CA . PRO A 1 109 ? 10.688 0.332 -1.382 1.00 96.50 109 PRO A CA 1
ATOM 826 C C . PRO A 1 109 ? 10.089 1.452 -0.516 1.00 96.50 109 PRO A C 1
ATOM 828 O O . PRO A 1 109 ? 10.388 2.622 -0.746 1.00 96.50 109 PRO A O 1
ATOM 831 N N . LEU A 1 110 ? 9.316 1.119 0.528 1.00 94.88 110 LEU A N 1
ATOM 832 C CA . LEU A 1 110 ? 8.743 2.112 1.447 1.00 94.88 110 LEU A CA 1
ATOM 833 C C . LEU A 1 110 ? 9.817 2.852 2.253 1.00 94.88 110 LEU A C 1
ATOM 835 O O . LEU A 1 110 ? 9.747 4.068 2.416 1.00 94.88 110 LEU A O 1
ATOM 839 N N . MET A 1 111 ? 10.850 2.145 2.712 1.00 94.50 111 MET A N 1
ATOM 840 C CA . MET A 1 111 ? 11.981 2.779 3.396 1.00 94.50 111 MET A CA 1
ATOM 841 C C . MET A 1 111 ? 12.749 3.711 2.461 1.00 94.50 111 MET A C 1
ATOM 843 O O . MET A 1 111 ? 13.095 4.818 2.866 1.00 94.50 111 MET A O 1
ATOM 847 N N . ALA A 1 112 ? 12.958 3.307 1.205 1.00 95.50 112 ALA A N 1
ATOM 848 C CA . ALA A 1 112 ? 13.586 4.164 0.203 1.00 95.50 112 ALA A CA 1
ATOM 849 C C . ALA A 1 112 ? 12.734 5.405 -0.110 1.00 95.50 112 ALA A C 1
ATOM 851 O O . ALA A 1 112 ? 13.281 6.494 -0.281 1.00 95.50 112 ALA A O 1
ATOM 852 N N . ALA A 1 113 ? 11.404 5.284 -0.118 1.00 94.00 113 ALA A N 1
ATOM 853 C CA . ALA A 1 113 ? 10.512 6.426 -0.312 1.00 94.00 113 ALA A CA 1
ATOM 854 C C . ALA A 1 113 ? 10.647 7.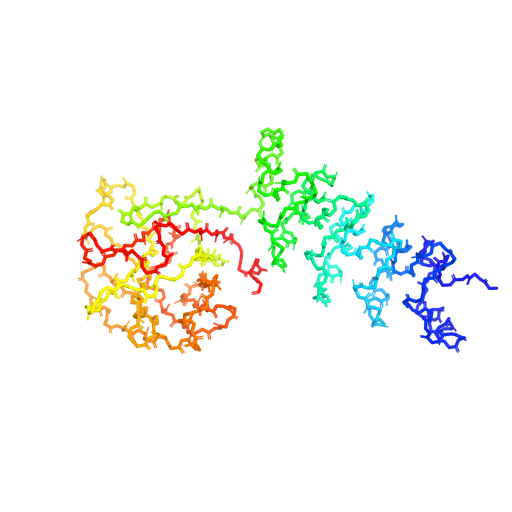466 0.814 1.00 94.00 113 ALA A C 1
ATOM 856 O O . ALA A 1 113 ? 10.624 8.666 0.547 1.00 94.00 113 ALA A O 1
ATOM 857 N N . ILE A 1 114 ? 10.850 7.003 2.051 1.00 90.62 114 ILE A N 1
ATOM 858 C CA . ILE A 1 114 ? 11.026 7.848 3.240 1.00 90.62 114 ILE A CA 1
ATOM 859 C C . ILE A 1 114 ? 12.436 8.451 3.293 1.00 90.62 114 ILE A C 1
ATOM 861 O O . ILE A 1 114 ? 12.587 9.649 3.506 1.00 90.62 114 ILE A O 1
ATOM 865 N N . ALA A 1 115 ? 13.473 7.630 3.117 1.00 89.50 115 ALA A N 1
ATOM 866 C CA . ALA A 1 115 ? 14.858 8.022 3.381 1.00 89.50 115 ALA A CA 1
ATOM 867 C C . ALA A 1 115 ? 15.580 8.625 2.166 1.00 89.50 115 ALA A C 1
ATOM 869 O O . ALA A 1 115 ? 16.484 9.440 2.340 1.00 89.50 115 ALA A O 1
ATOM 870 N N . VAL A 1 116 ? 15.208 8.215 0.949 1.00 89.94 116 VAL A N 1
ATOM 871 C CA . VAL A 1 116 ? 15.887 8.612 -0.294 1.00 89.94 116 VAL A CA 1
ATOM 872 C C . VAL A 1 116 ? 15.017 9.559 -1.107 1.00 89.94 116 VAL A C 1
ATOM 874 O O . VAL A 1 116 ? 15.443 10.675 -1.388 1.00 89.94 116 VAL A O 1
ATOM 877 N N . ALA A 1 117 ? 13.803 9.137 -1.472 1.00 86.94 117 ALA A N 1
ATOM 878 C CA . ALA A 1 117 ? 12.927 9.950 -2.313 1.00 86.94 117 ALA A CA 1
ATOM 879 C C . ALA A 1 117 ? 12.342 11.151 -1.555 1.00 86.94 117 ALA A C 1
ATOM 881 O O . ALA A 1 117 ? 12.070 12.178 -2.172 1.00 86.94 117 ALA A O 1
ATOM 882 N N . ARG A 1 118 ? 12.142 11.007 -0.232 1.00 85.88 118 ARG A N 1
ATOM 883 C CA . ARG A 1 118 ? 11.543 12.006 0.674 1.00 85.88 118 ARG A CA 1
ATOM 884 C C . ARG A 1 118 ? 10.277 12.629 0.076 1.00 85.88 118 ARG A C 1
ATOM 886 O O . ARG A 1 118 ? 10.058 13.831 0.163 1.00 85.88 118 ARG A O 1
ATOM 893 N N . ASN A 1 119 ? 9.463 11.797 -0.579 1.00 84.75 119 ASN A N 1
ATOM 894 C CA . ASN A 1 119 ? 8.247 12.222 -1.265 1.00 84.75 119 ASN A CA 1
ATOM 895 C C . ASN A 1 119 ? 7.024 11.573 -0.591 1.00 84.75 119 ASN A C 1
ATOM 897 O O . ASN A 1 119 ? 6.777 10.378 -0.802 1.00 84.75 119 ASN A O 1
ATOM 901 N N . PRO A 1 120 ? 6.223 12.349 0.164 1.00 82.38 120 PRO A N 1
ATOM 902 C CA . PRO A 1 120 ? 5.024 11.862 0.839 1.00 82.38 120 PRO A CA 1
ATOM 903 C C . PRO A 1 120 ? 4.028 11.161 -0.085 1.00 82.38 120 PRO A C 1
ATOM 905 O O . PRO A 1 120 ? 3.366 10.221 0.336 1.00 82.38 120 PRO A O 1
ATOM 908 N N . ARG A 1 121 ? 3.932 11.560 -1.360 1.00 82.81 121 ARG A N 1
ATOM 909 C CA . ARG A 1 121 ? 3.012 10.934 -2.323 1.00 82.81 121 ARG A CA 1
ATOM 910 C C . ARG A 1 121 ? 3.459 9.533 -2.725 1.00 82.81 121 ARG A C 1
ATOM 912 O O . ARG A 1 121 ? 2.616 8.670 -2.933 1.00 82.81 121 ARG A O 1
ATOM 919 N N . ILE A 1 122 ? 4.766 9.292 -2.810 1.00 91.06 122 ILE A N 1
ATOM 920 C CA . ILE A 1 122 ? 5.319 7.953 -3.062 1.00 91.06 122 ILE A CA 1
ATOM 921 C C . ILE A 1 122 ? 5.130 7.072 -1.827 1.00 91.06 122 ILE A C 1
ATOM 923 O O . ILE A 1 122 ? 4.697 5.929 -1.956 1.00 91.06 122 ILE A O 1
ATOM 927 N N . VAL A 1 123 ? 5.402 7.614 -0.632 1.00 87.56 123 VAL A N 1
ATOM 928 C CA . VAL A 1 123 ? 5.125 6.929 0.644 1.00 87.56 123 VAL A CA 1
ATOM 929 C C . VAL A 1 123 ? 3.658 6.509 0.700 1.00 87.56 123 VAL A C 1
ATOM 931 O O . VAL A 1 123 ? 3.366 5.345 0.961 1.00 87.56 123 VAL A O 1
ATOM 934 N N . LYS A 1 124 ? 2.753 7.435 0.365 1.00 75.25 124 LYS A N 1
ATOM 935 C CA . LYS A 1 124 ? 1.312 7.200 0.278 1.00 75.25 124 LYS A CA 1
ATOM 936 C C . LYS A 1 124 ? 0.988 6.026 -0.647 1.00 75.25 124 LYS A C 1
ATOM 938 O O . LYS A 1 124 ? 0.432 5.043 -0.179 1.00 75.25 124 LYS A O 1
ATOM 943 N N . GLN A 1 125 ? 1.420 6.078 -1.909 1.00 79.69 125 GLN A N 1
ATOM 944 C CA . GLN A 1 125 ? 1.153 5.024 -2.899 1.00 79.69 125 GLN A CA 1
ATOM 945 C C . GLN A 1 125 ? 1.633 3.635 -2.452 1.00 79.69 125 GLN A C 1
ATOM 947 O O . GLN A 1 125 ? 0.964 2.635 -2.698 1.00 79.69 125 GLN A O 1
ATOM 952 N N . LEU A 1 126 ? 2.791 3.551 -1.793 1.00 87.00 126 LEU A N 1
ATOM 953 C CA . LEU A 1 126 ? 3.315 2.275 -1.300 1.00 87.00 126 LEU A CA 1
ATOM 954 C C . LEU A 1 126 ? 2.510 1.739 -0.114 1.00 87.00 126 LEU A C 1
ATOM 956 O O . LEU A 1 126 ? 2.216 0.547 -0.076 1.00 87.00 126 LEU A O 1
ATOM 960 N N . VAL A 1 127 ? 2.147 2.598 0.842 1.00 77.69 127 VAL A N 1
ATOM 961 C CA . VAL A 1 127 ? 1.322 2.201 1.996 1.00 77.69 127 VAL A CA 1
ATOM 962 C C . VAL A 1 127 ? -0.074 1.765 1.543 1.00 77.69 127 VAL A C 1
ATOM 964 O O . VAL A 1 127 ? -0.574 0.756 2.032 1.00 77.69 127 VAL A O 1
ATOM 967 N N . GLU A 1 128 ? -0.664 2.470 0.574 1.00 65.56 128 GLU A N 1
ATOM 968 C CA . GLU A 1 128 ? -1.936 2.114 -0.077 1.00 65.56 128 GLU A CA 1
ATOM 969 C C . GLU A 1 128 ? -1.881 0.737 -0.741 1.00 65.56 128 GLU A C 1
ATOM 971 O O . GLU A 1 128 ? -2.810 -0.055 -0.627 1.00 65.56 128 GLU A O 1
ATOM 976 N N . ALA A 1 129 ? -0.757 0.415 -1.383 1.00 70.31 129 ALA A N 1
ATOM 977 C CA . ALA A 1 129 ? -0.540 -0.894 -1.985 1.00 70.31 129 ALA A CA 1
ATOM 978 C C . ALA A 1 129 ? -0.292 -2.016 -0.953 1.00 70.31 129 ALA A C 1
ATOM 980 O O . ALA A 1 129 ? -0.126 -3.173 -1.337 1.00 70.31 129 ALA A O 1
ATOM 981 N N . GLY A 1 130 ? -0.263 -1.696 0.346 1.00 68.06 130 GLY A N 1
ATOM 982 C CA . GLY A 1 130 ? -0.074 -2.655 1.432 1.00 68.06 130 GLY A CA 1
ATOM 983 C C . GLY A 1 130 ? 1.379 -2.840 1.874 1.00 68.06 130 GLY A C 1
ATOM 984 O O . GLY A 1 130 ? 1.688 -3.859 2.492 1.00 68.06 130 GLY A O 1
ATOM 985 N N . ALA A 1 131 ? 2.273 -1.888 1.580 1.00 83.25 131 ALA A N 1
ATOM 986 C CA . ALA A 1 131 ? 3.662 -1.978 2.015 1.00 83.25 131 ALA A CA 1
ATOM 987 C C . ALA A 1 131 ? 3.788 -1.957 3.549 1.00 83.25 131 ALA A C 1
ATOM 989 O O . ALA A 1 131 ? 3.210 -1.120 4.248 1.00 83.25 131 ALA A O 1
ATOM 990 N N . SER A 1 132 ? 4.587 -2.873 4.087 1.00 78.81 132 SER A N 1
ATOM 991 C CA . SER A 1 132 ? 4.773 -3.063 5.517 1.00 78.81 132 SER A CA 1
ATOM 992 C C . SER A 1 132 ? 5.559 -1.920 6.149 1.00 78.81 132 SER A C 1
ATOM 994 O O . SER A 1 132 ? 6.704 -1.626 5.795 1.00 78.81 132 SER A O 1
ATOM 996 N N . LEU A 1 133 ? 4.966 -1.346 7.192 1.00 76.31 133 LEU A N 1
ATOM 997 C CA . LEU A 1 133 ? 5.583 -0.312 8.013 1.00 76.31 133 LEU A CA 1
ATOM 998 C C . LEU A 1 133 ? 6.600 -0.861 9.032 1.00 76.31 133 LEU A C 1
ATOM 1000 O O . LEU A 1 133 ? 7.414 -0.095 9.555 1.00 76.31 133 LEU A O 1
ATOM 1004 N N . ASP A 1 134 ? 6.559 -2.170 9.298 1.00 76.81 134 ASP A N 1
ATOM 1005 C CA . ASP A 1 134 ? 7.211 -2.804 10.451 1.00 76.81 134 ASP A CA 1
ATOM 1006 C C . ASP A 1 134 ? 8.377 -3.727 10.084 1.00 76.81 134 ASP A C 1
ATOM 1008 O O . ASP A 1 134 ? 9.187 -4.055 10.955 1.00 76.81 134 ASP A O 1
ATOM 1012 N N . LYS A 1 135 ? 8.525 -4.110 8.805 1.00 80.38 135 LYS A N 1
ATOM 1013 C CA . LYS A 1 135 ? 9.752 -4.777 8.340 1.00 80.38 135 LYS A CA 1
ATOM 1014 C C . LYS A 1 135 ? 10.958 -3.916 8.686 1.00 80.38 135 LYS A C 1
ATOM 1016 O O . LYS A 1 135 ? 10.880 -2.694 8.613 1.00 80.38 135 LYS A O 1
ATOM 1021 N N . THR A 1 136 ? 12.071 -4.545 9.042 1.00 83.88 136 THR A N 1
ATOM 1022 C CA . THR A 1 136 ? 13.314 -3.854 9.384 1.00 83.88 136 THR A CA 1
ATOM 1023 C C . 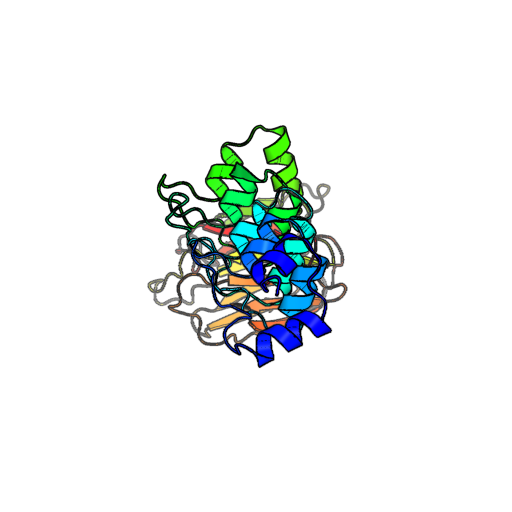THR A 1 136 ? 14.364 -4.057 8.301 1.00 83.88 136 THR A C 1
ATOM 1025 O O . THR A 1 136 ? 14.496 -5.145 7.738 1.00 83.88 136 THR A O 1
ATOM 1028 N N . ASN A 1 137 ? 15.116 -2.999 8.000 1.00 91.62 137 ASN A N 1
ATOM 1029 C CA . ASN A 1 137 ? 16.308 -3.105 7.166 1.00 91.62 137 ASN A CA 1
ATOM 1030 C C . ASN A 1 137 ? 17.488 -3.697 7.962 1.00 91.62 137 ASN A C 1
ATOM 1032 O O . ASN A 1 137 ? 17.387 -4.008 9.149 1.00 91.62 137 ASN A O 1
ATOM 1036 N N . GLY A 1 138 ? 18.642 -3.823 7.313 1.00 92.12 138 GLY A N 1
ATOM 1037 C CA . GLY A 1 138 ? 19.882 -4.339 7.895 1.00 92.12 138 GLY A CA 1
ATOM 1038 C C . GLY A 1 138 ? 20.456 -3.487 9.032 1.00 92.12 138 GLY A C 1
ATOM 1039 O O . GLY A 1 138 ? 21.259 -3.995 9.805 1.00 92.12 138 GLY A O 1
ATOM 1040 N N . ASP A 1 139 ? 20.018 -2.231 9.178 1.00 90.19 139 ASP A N 1
ATOM 1041 C CA . ASP A 1 139 ? 20.349 -1.377 10.327 1.00 90.19 139 ASP A CA 1
ATOM 1042 C C . ASP A 1 139 ? 19.329 -1.542 11.485 1.00 90.19 139 ASP A C 1
ATOM 1044 O O . ASP A 1 139 ? 19.381 -0.811 12.474 1.00 90.19 139 ASP A O 1
ATOM 1048 N N . GLY A 1 140 ? 18.371 -2.472 11.366 1.00 83.31 140 GLY A N 1
ATOM 1049 C CA . GLY A 1 140 ? 17.322 -2.729 12.357 1.00 83.31 140 GLY A CA 1
ATOM 1050 C C . GLY A 1 140 ? 16.209 -1.676 12.387 1.00 83.31 140 GLY A C 1
ATOM 1051 O O . GLY A 1 140 ? 15.416 -1.652 13.327 1.00 83.31 140 GLY A O 1
ATOM 1052 N N . LYS A 1 141 ? 16.136 -0.786 11.389 1.00 80.12 141 LYS A N 1
ATOM 1053 C CA . LYS A 1 141 ? 15.146 0.299 11.336 1.00 80.12 141 LYS A CA 1
ATOM 1054 C C . LYS A 1 141 ? 13.953 -0.102 10.481 1.00 80.12 141 LYS A C 1
ATOM 1056 O O . LYS A 1 141 ? 14.129 -0.579 9.361 1.00 80.12 141 LYS A O 1
ATOM 1061 N N . SER A 1 142 ? 12.751 0.127 11.001 1.00 79.88 142 SER A N 1
ATOM 1062 C CA . SER A 1 142 ? 11.510 0.016 10.234 1.00 79.88 142 SER A CA 1
ATOM 1063 C C . SER A 1 142 ? 11.150 1.325 9.534 1.00 79.88 142 SER A C 1
ATOM 1065 O O . SER A 1 142 ? 11.701 2.377 9.866 1.00 79.88 142 SER A O 1
ATOM 1067 N N . ALA A 1 143 ? 10.197 1.286 8.599 1.00 78.06 143 ALA A N 1
ATOM 1068 C CA . ALA A 1 143 ? 9.680 2.497 7.959 1.00 78.06 143 ALA A CA 1
ATOM 1069 C C . ALA A 1 143 ? 9.130 3.486 9.004 1.00 78.06 143 ALA A C 1
ATOM 1071 O O . ALA A 1 143 ? 9.481 4.663 8.963 1.00 78.06 143 ALA A O 1
ATOM 1072 N N . ARG A 1 144 ? 8.393 3.002 10.021 1.00 71.75 144 ARG A N 1
ATOM 1073 C CA . ARG A 1 144 ? 7.951 3.838 11.160 1.00 71.75 144 ARG A CA 1
ATOM 1074 C C . ARG A 1 144 ? 9.125 4.527 11.846 1.00 71.75 144 ARG A C 1
ATOM 1076 O O . ARG A 1 144 ? 9.113 5.736 12.053 1.00 71.75 144 ARG A O 1
ATOM 1083 N N . ARG A 1 145 ? 10.177 3.758 12.152 1.00 74.94 145 ARG A N 1
ATOM 1084 C CA . ARG A 1 145 ? 11.352 4.289 12.844 1.00 74.94 145 ARG A CA 1
ATOM 1085 C C . ARG A 1 145 ? 12.088 5.332 12.009 1.00 74.94 145 ARG A C 1
ATOM 1087 O O . ARG A 1 145 ? 12.671 6.239 12.596 1.00 74.94 145 ARG A O 1
ATOM 1094 N N . LEU A 1 146 ? 12.089 5.195 10.682 1.00 79.69 146 LEU A N 1
ATOM 1095 C CA . LEU A 1 146 ? 12.675 6.173 9.766 1.00 79.69 146 LEU A CA 1
ATOM 1096 C C . LEU A 1 146 ? 11.874 7.480 9.740 1.00 79.69 146 LEU A C 1
ATOM 1098 O O . LEU A 1 146 ? 12.498 8.535 9.785 1.00 79.69 146 LEU A O 1
ATOM 1102 N N . VAL A 1 147 ? 10.536 7.428 9.764 1.00 78.75 147 VAL A N 1
ATOM 1103 C CA . VAL A 1 147 ? 9.685 8.633 9.877 1.00 78.75 147 VAL A CA 1
ATOM 1104 C C . VAL A 1 147 ? 10.001 9.417 11.154 1.00 78.75 147 VAL A C 1
ATOM 1106 O O . VAL A 1 147 ? 10.136 10.636 11.110 1.00 78.75 147 VAL A O 1
ATOM 1109 N N . ASP A 1 148 ? 10.213 8.732 12.280 1.00 73.62 148 ASP A N 1
ATOM 1110 C CA . ASP A 1 148 ? 10.586 9.377 13.550 1.00 73.62 148 ASP A CA 1
ATOM 1111 C C . ASP A 1 148 ? 11.971 10.046 13.535 1.00 73.62 148 ASP A C 1
ATOM 1113 O O . ASP A 1 148 ? 12.293 10.808 14.445 1.00 73.62 148 ASP A O 1
ATOM 1117 N N . LEU A 1 149 ? 12.816 9.724 12.551 1.00 79.06 149 LEU A N 1
ATOM 1118 C CA . LEU A 1 149 ? 14.142 10.322 12.369 1.00 79.06 149 LEU A CA 1
ATOM 1119 C C . LEU A 1 149 ? 14.141 11.482 11.368 1.00 79.06 149 LEU A C 1
ATOM 1121 O O . LEU A 1 149 ? 15.185 12.113 11.199 1.00 79.06 149 LEU A O 1
ATOM 1125 N N . LEU A 1 150 ? 13.019 11.745 10.691 1.00 79.44 150 LEU A N 1
ATOM 1126 C CA . LEU A 1 150 ? 12.911 12.856 9.754 1.00 79.44 150 LEU A CA 1
ATOM 1127 C C . LEU A 1 150 ? 12.879 14.205 10.491 1.00 79.44 150 LEU A C 1
ATOM 1129 O O . LEU A 1 150 ? 12.410 14.279 11.630 1.00 79.44 150 LEU A O 1
ATOM 1133 N N . PRO A 1 151 ? 13.322 15.294 9.836 1.00 84.81 151 PRO A N 1
ATOM 1134 C CA . PRO A 1 151 ? 13.036 16.649 10.298 1.00 84.81 151 PRO A CA 1
ATOM 1135 C C . PRO A 1 151 ? 11.527 16.863 10.477 1.00 84.81 151 PRO A C 1
ATOM 1137 O O . PRO A 1 151 ? 10.736 16.333 9.701 1.00 84.81 151 PRO A O 1
ATOM 1140 N N . GLU A 1 152 ? 11.122 17.664 11.467 1.00 75.50 152 GLU A N 1
ATOM 1141 C CA . GLU A 1 152 ? 9.704 17.827 11.843 1.00 75.50 152 GLU A CA 1
ATOM 1142 C C . GLU A 1 152 ? 8.793 18.271 10.686 1.00 75.50 152 GLU A C 1
ATOM 1144 O O . GLU A 1 152 ? 7.653 17.819 10.600 1.00 75.50 152 GLU A O 1
ATOM 1149 N N . GLU A 1 153 ? 9.287 19.106 9.769 1.00 80.62 153 GLU A N 1
ATOM 1150 C CA . GLU A 1 153 ? 8.528 19.549 8.591 1.00 80.62 153 GLU A CA 1
ATOM 1151 C C . GLU A 1 153 ? 8.199 18.376 7.654 1.00 80.62 153 GLU A C 1
ATOM 1153 O O . GLU A 1 153 ? 7.038 18.117 7.355 1.00 80.62 153 GLU A O 1
ATOM 1158 N N . GLU A 1 154 ? 9.197 17.577 7.289 1.00 75.50 154 GLU A N 1
ATOM 1159 C CA . GLU A 1 154 ? 9.015 16.420 6.405 1.00 75.50 154 GLU A CA 1
ATOM 1160 C C . GLU A 1 154 ? 8.303 15.256 7.086 1.00 75.50 154 GLU A C 1
ATOM 1162 O O . GLU A 1 154 ? 7.543 14.517 6.459 1.00 75.50 154 GLU A O 1
ATOM 1167 N N . LYS A 1 155 ? 8.533 15.085 8.391 1.00 76.75 155 LYS A N 1
ATOM 1168 C CA . LYS A 1 155 ? 7.780 14.153 9.223 1.00 76.75 155 LYS A CA 1
ATOM 1169 C C . LYS A 1 155 ? 6.300 14.507 9.179 1.00 76.75 155 LYS A C 1
ATOM 1171 O O . LYS A 1 155 ? 5.471 13.621 8.985 1.00 76.75 155 LYS A O 1
ATOM 1176 N N . LYS A 1 156 ? 5.963 15.791 9.323 1.00 71.06 156 LYS A N 1
ATOM 1177 C CA . LYS A 1 156 ? 4.587 16.269 9.216 1.00 71.06 156 LYS A CA 1
ATOM 1178 C C . LYS A 1 156 ? 4.020 15.998 7.826 1.00 71.06 156 LYS A C 1
ATOM 1180 O O . LYS A 1 156 ? 2.971 15.379 7.753 1.00 71.06 156 LYS A O 1
ATOM 1185 N N . GLU A 1 157 ? 4.718 16.351 6.750 1.00 70.31 157 GLU A N 1
ATOM 1186 C CA . GLU A 1 157 ? 4.248 16.090 5.380 1.00 70.31 157 GLU A CA 1
ATOM 1187 C C . GLU A 1 157 ? 4.035 14.596 5.091 1.00 70.31 157 GLU A C 1
ATOM 1189 O O . GLU A 1 157 ? 3.046 14.210 4.468 1.00 70.31 157 GLU A O 1
ATOM 1194 N N . THR A 1 158 ? 4.934 13.741 5.585 1.00 69.12 158 THR A N 1
ATOM 1195 C CA . THR A 1 158 ? 4.834 12.280 5.448 1.00 69.12 158 THR A CA 1
ATOM 1196 C C . THR A 1 158 ? 3.630 11.722 6.215 1.00 69.12 158 THR A C 1
ATOM 1198 O O . THR A 1 158 ? 2.986 10.787 5.747 1.00 69.12 158 THR A O 1
ATOM 1201 N N . LEU A 1 159 ? 3.294 12.309 7.370 1.00 65.62 159 LEU A N 1
ATOM 1202 C CA . LEU A 1 159 ? 2.109 11.956 8.163 1.00 65.62 159 LEU A CA 1
ATOM 1203 C C . LEU A 1 159 ? 0.813 12.580 7.605 1.00 65.62 159 LEU A C 1
ATOM 1205 O O . LEU A 1 159 ? -0.249 11.975 7.715 1.00 65.62 159 LEU A O 1
ATOM 1209 N N . ASP A 1 160 ? 0.889 13.754 6.976 1.00 61.97 160 ASP A N 1
ATOM 1210 C CA . ASP A 1 160 ? -0.234 14.470 6.351 1.00 61.97 160 ASP A CA 1
ATOM 1211 C C . ASP A 1 160 ? -0.676 13.818 5.022 1.00 61.97 160 ASP A C 1
ATOM 1213 O O . ASP A 1 160 ? -1.703 14.187 4.451 1.00 61.97 160 ASP A O 1
ATOM 1217 N N . ALA A 1 161 ? 0.035 12.787 4.553 1.00 59.28 161 ALA A N 1
ATOM 1218 C CA . ALA A 1 161 ? -0.343 11.963 3.404 1.00 59.28 161 ALA A CA 1
ATOM 1219 C C . ALA A 1 161 ? -1.656 11.161 3.598 1.00 59.28 161 ALA A C 1
ATOM 1221 O O . ALA A 1 161 ? -2.058 10.419 2.703 1.00 59.28 161 ALA A O 1
ATOM 1222 N N . GLY A 1 162 ? -2.360 11.334 4.724 1.00 60.50 162 GLY A N 1
ATOM 1223 C CA . GLY A 1 162 ? -3.703 10.797 4.960 1.00 60.50 162 GLY A CA 1
ATOM 1224 C C . GLY A 1 162 ? -3.731 9.395 5.564 1.00 60.50 162 GLY A C 1
ATOM 1225 O O . GLY A 1 162 ? -4.763 8.733 5.466 1.00 60.50 162 GLY A O 1
ATOM 1226 N N . VAL A 1 163 ? -2.616 8.963 6.165 1.00 65.12 163 VAL A N 1
ATOM 1227 C CA . VAL A 1 163 ? -2.488 7.704 6.906 1.00 65.12 163 VAL A CA 1
ATOM 1228 C C . VAL A 1 163 ? -2.049 8.016 8.335 1.00 65.12 163 VAL A C 1
ATOM 1230 O O . VAL A 1 163 ? -0.916 8.448 8.556 1.00 65.12 163 VAL A O 1
ATOM 1233 N N . PHE A 1 164 ? -2.917 7.773 9.317 1.00 73.38 164 PHE A N 1
ATOM 1234 C CA . PHE A 1 164 ? -2.593 8.005 10.729 1.00 73.38 164 PHE A CA 1
ATOM 1235 C C . PHE A 1 164 ? -2.598 6.708 11.516 1.00 73.38 164 PHE A C 1
ATOM 1237 O O . PHE A 1 164 ? -3.493 5.888 11.366 1.00 73.38 164 PHE A O 1
ATOM 1244 N N . ILE A 1 165 ? -1.599 6.532 12.378 1.00 71.81 165 ILE A N 1
ATOM 1245 C CA . ILE A 1 165 ? -1.449 5.338 13.208 1.00 71.81 165 ILE A CA 1
ATOM 1246 C C . ILE A 1 165 ? -1.741 5.710 14.658 1.00 71.81 165 ILE A C 1
ATOM 1248 O O . ILE A 1 165 ? -1.146 6.635 15.213 1.00 71.81 165 ILE A O 1
ATOM 1252 N N . HIS A 1 166 ? -2.629 4.944 15.273 1.00 83.19 166 HIS A N 1
ATOM 1253 C CA . HIS A 1 166 ? -3.064 5.048 16.655 1.00 83.19 166 HIS A CA 1
ATOM 1254 C C . HIS A 1 166 ? -2.738 3.746 17.380 1.00 83.19 166 HIS A C 1
ATOM 1256 O O . HIS A 1 166 ? -2.849 2.656 16.818 1.00 83.19 166 HIS A O 1
ATOM 1262 N N . TYR A 1 167 ? -2.364 3.860 18.647 1.00 81.12 167 TYR A N 1
ATOM 1263 C CA . TYR A 1 167 ? -2.240 2.716 19.538 1.00 81.12 167 TYR A CA 1
ATOM 1264 C C . TYR A 1 167 ? -3.374 2.797 20.550 1.00 81.12 167 TYR A C 1
ATOM 1266 O O . TYR A 1 167 ? -3.496 3.806 21.239 1.00 81.12 167 TYR A O 1
ATOM 1274 N N . VAL A 1 168 ? -4.207 1.761 20.604 1.00 86.25 168 VAL A N 1
ATOM 1275 C CA . VAL A 1 168 ? -5.420 1.742 21.431 1.00 86.25 168 VAL A CA 1
ATOM 1276 C C . VAL A 1 168 ? -5.283 0.631 22.457 1.00 86.25 168 VAL A C 1
ATOM 1278 O O . VAL A 1 168 ? -5.221 -0.540 22.080 1.00 86.25 168 VAL A O 1
ATOM 1281 N N . SER A 1 169 ? -5.180 0.982 23.735 1.00 87.44 169 SER A N 1
ATOM 1282 C CA . SER A 1 169 ? -5.094 -0.000 24.818 1.00 87.44 169 SER A CA 1
ATOM 1283 C C . SER A 1 169 ? -6.482 -0.525 25.183 1.00 87.44 169 SER A C 1
ATOM 1285 O O . SER A 1 169 ? -7.492 0.148 24.983 1.00 87.44 169 SER A O 1
ATOM 1287 N N . ALA A 1 170 ? -6.540 -1.735 25.734 1.00 85.69 170 ALA A N 1
ATOM 1288 C CA . ALA A 1 170 ? -7.785 -2.282 26.253 1.00 85.69 170 ALA A CA 1
ATOM 1289 C C . ALA A 1 170 ? -8.318 -1.440 27.424 1.00 85.69 170 ALA A C 1
ATOM 1291 O O . ALA A 1 170 ? -7.589 -1.114 28.358 1.00 85.69 170 ALA A O 1
ATOM 1292 N N . ASN A 1 171 ? -9.619 -1.175 27.386 1.00 82.81 171 ASN A N 1
ATOM 1293 C CA . ASN A 1 171 ? -10.389 -0.321 28.283 1.00 82.81 171 ASN A CA 1
ATOM 1294 C C . ASN A 1 171 ? -9.955 1.156 28.275 1.00 82.81 171 ASN A C 1
ATOM 1296 O O . ASN A 1 171 ? -10.190 1.867 29.250 1.00 82.81 171 ASN A O 1
ATOM 1300 N N . GLU A 1 172 ? -9.349 1.619 27.177 1.00 83.62 172 GLU A N 1
ATOM 1301 C CA . GLU A 1 172 ? -8.998 3.022 26.960 1.00 83.62 172 GLU A CA 1
ATOM 1302 C C . GLU A 1 172 ? -9.676 3.575 25.699 1.00 83.62 172 GLU A C 1
ATOM 1304 O O . GLU A 1 172 ? -9.669 2.958 24.631 1.00 83.62 172 GLU A O 1
ATOM 1309 N N . LEU A 1 173 ? -10.219 4.789 25.818 1.00 84.69 173 LEU A N 1
ATOM 1310 C CA . LEU A 1 173 ? -10.745 5.546 24.690 1.00 84.69 173 LEU A CA 1
ATOM 1311 C C . LEU A 1 173 ? -9.608 6.303 23.994 1.00 84.69 173 LEU A C 1
ATOM 1313 O O . LEU A 1 173 ? -8.957 7.158 24.596 1.00 84.69 173 LEU A O 1
ATOM 1317 N N . ALA A 1 174 ? -9.400 6.035 22.708 1.00 86.88 174 ALA A N 1
ATOM 1318 C CA . ALA A 1 174 ? -8.393 6.704 21.897 1.00 86.88 174 ALA A CA 1
ATOM 1319 C C . ALA A 1 174 ? -9.016 7.769 20.988 1.00 86.88 174 ALA A C 1
ATOM 1321 O O . ALA A 1 174 ? -9.927 7.489 20.207 1.00 86.88 174 ALA A O 1
ATOM 1322 N N . VAL A 1 175 ? -8.470 8.986 21.050 1.00 86.94 175 VAL A N 1
ATOM 1323 C CA . VAL A 1 175 ? -8.813 10.084 20.137 1.00 86.94 175 VAL A CA 1
ATOM 1324 C C . VAL A 1 175 ? -8.103 9.875 18.802 1.00 86.94 175 VAL A C 1
ATOM 1326 O O . VAL A 1 175 ? -6.880 9.699 18.749 1.00 86.94 175 VAL A O 1
ATOM 1329 N N . LEU A 1 176 ? -8.855 9.933 17.705 1.00 85.75 176 LEU A N 1
ATOM 1330 C CA . LEU A 1 176 ? -8.276 9.938 16.372 1.00 85.75 176 LEU A CA 1
ATOM 1331 C C . LEU A 1 176 ? -7.706 11.324 16.076 1.00 85.75 176 LEU A C 1
ATOM 1333 O O . LEU A 1 176 ? -8.402 12.333 16.132 1.00 85.75 176 LEU A O 1
ATOM 1337 N N . ARG A 1 177 ? -6.416 11.353 15.736 1.00 79.94 177 ARG A N 1
ATOM 1338 C CA . ARG A 1 177 ? -5.685 12.550 15.290 1.00 79.94 177 ARG A CA 1
ATOM 1339 C C . ARG A 1 177 ? -6.426 13.278 14.170 1.00 79.94 177 ARG A C 1
ATOM 1341 O O . ARG A 1 177 ? -6.458 14.503 14.178 1.00 79.94 177 ARG A O 1
ATOM 1348 N N . GLU A 1 178 ? -7.013 12.527 13.242 1.00 77.31 178 GLU A N 1
ATOM 1349 C CA . GLU A 1 178 ? -7.960 13.056 12.270 1.00 77.31 178 GLU A CA 1
ATOM 1350 C C . GLU A 1 178 ? -9.258 12.242 12.270 1.00 77.31 178 GLU A C 1
ATOM 1352 O O . GLU A 1 178 ? -9.200 11.009 12.227 1.00 77.31 178 GLU A O 1
ATOM 1357 N N . PRO A 1 179 ? -10.426 12.908 12.277 1.00 85.81 179 PRO A N 1
ATOM 1358 C CA . PRO A 1 179 ? -11.698 12.223 12.135 1.00 85.81 179 PRO A CA 1
ATOM 1359 C C . PRO A 1 179 ? -11.852 11.552 10.767 1.00 85.81 179 PRO A C 1
ATOM 1361 O O . PRO A 1 179 ? -11.513 12.136 9.737 1.00 85.81 179 PRO A O 1
ATOM 1364 N N . VAL A 1 180 ? -12.437 10.356 10.737 1.00 87.94 180 VAL A N 1
ATOM 1365 C CA . VAL A 1 180 ? -12.641 9.584 9.502 1.00 87.94 180 VAL A CA 1
ATOM 1366 C C . VAL A 1 180 ? -14.087 9.728 9.038 1.00 87.94 180 VAL A C 1
ATOM 1368 O O . VAL A 1 180 ? -15.013 9.232 9.680 1.00 87.94 180 VAL A O 1
ATOM 1371 N N . ALA A 1 181 ? -14.294 10.445 7.936 1.00 86.69 181 ALA A N 1
ATOM 1372 C CA . ALA A 1 181 ? -15.611 10.695 7.351 1.00 86.69 181 ALA A CA 1
ATOM 1373 C C . ALA A 1 181 ? -16.017 9.614 6.331 1.00 86.69 181 ALA A C 1
ATOM 1375 O O . ALA A 1 181 ? -15.312 8.622 6.135 1.00 86.69 181 ALA A O 1
ATOM 1376 N N . ALA A 1 182 ? -17.171 9.815 5.683 1.00 85.25 182 ALA A N 1
ATOM 1377 C CA . ALA A 1 182 ? -17.552 9.021 4.520 1.00 85.25 182 ALA A CA 1
ATOM 1378 C C . ALA A 1 182 ? -16.455 9.080 3.445 1.00 85.25 182 ALA A C 1
ATOM 1380 O O . ALA A 1 182 ? -15.863 10.132 3.206 1.00 85.25 182 ALA A O 1
ATOM 1381 N N . GLY A 1 183 ? -16.177 7.933 2.838 1.00 77.50 183 GLY A N 1
ATOM 1382 C CA . GLY A 1 183 ? -15.067 7.736 1.923 1.00 77.50 183 GLY A CA 1
ATOM 1383 C C . GLY A 1 183 ? -13.758 7.346 2.601 1.00 77.50 183 GLY A C 1
ATOM 1384 O O . GLY A 1 183 ? -12.847 7.016 1.868 1.00 77.50 183 GLY A O 1
ATOM 1385 N N . GLY A 1 184 ? -13.641 7.329 3.935 1.00 83.56 184 GLY A N 1
ATOM 1386 C CA . GLY A 1 184 ? -12.432 6.884 4.641 1.00 83.56 184 GLY A CA 1
ATOM 1387 C C . GLY A 1 184 ? -12.465 5.417 5.082 1.00 83.56 184 GLY A C 1
ATOM 1388 O O . GLY A 1 184 ? -13.452 4.707 4.890 1.00 83.56 184 GLY A O 1
ATOM 1389 N N . THR A 1 185 ? -11.380 4.931 5.690 1.00 85.62 185 THR A N 1
ATOM 1390 C CA . THR A 1 185 ? -11.301 3.567 6.248 1.00 85.62 185 THR A CA 1
ATOM 1391 C C . THR A 1 185 ? -10.502 3.516 7.541 1.00 85.62 185 THR A C 1
ATOM 1393 O O . THR A 1 185 ? -9.558 4.273 7.743 1.00 85.62 185 THR A O 1
ATOM 1396 N N . ILE A 1 186 ? -10.878 2.596 8.426 1.00 90.44 186 ILE A N 1
ATOM 1397 C CA . ILE A 1 186 ? -10.167 2.291 9.666 1.00 90.44 186 ILE A CA 1
ATOM 1398 C C . ILE A 1 186 ? -9.704 0.836 9.605 1.00 90.44 186 ILE A C 1
ATOM 1400 O O . ILE A 1 186 ? -10.527 -0.070 9.511 1.00 90.44 186 ILE A O 1
ATOM 1404 N N . VAL A 1 187 ? -8.396 0.607 9.667 1.00 86.19 187 VAL A N 1
ATOM 1405 C CA . VAL A 1 187 ? -7.778 -0.723 9.704 1.00 86.19 187 VAL A CA 1
ATOM 1406 C C . VAL A 1 187 ? -7.260 -0.992 11.107 1.00 86.19 187 VAL A C 1
ATOM 1408 O O . VAL A 1 187 ? -6.480 -0.221 11.652 1.00 86.19 187 VAL A O 1
ATOM 1411 N N . ILE A 1 188 ? -7.676 -2.102 11.691 1.00 88.12 188 ILE A N 1
ATOM 1412 C CA . ILE A 1 188 ? -7.382 -2.506 13.057 1.00 88.12 188 ILE A CA 1
ATOM 1413 C C . ILE A 1 188 ? -6.592 -3.803 13.003 1.00 88.12 188 ILE A C 1
ATOM 1415 O O . ILE A 1 188 ? -7.053 -4.808 12.461 1.00 88.12 188 ILE A O 1
ATOM 1419 N N . GLN A 1 189 ? -5.403 -3.775 13.585 1.00 83.94 189 GLN A N 1
ATOM 1420 C CA . GLN A 1 189 ? -4.493 -4.904 13.640 1.00 83.94 189 GLN A CA 1
ATOM 1421 C C . GLN A 1 189 ? -4.258 -5.313 15.086 1.00 83.94 189 GLN A C 1
ATOM 1423 O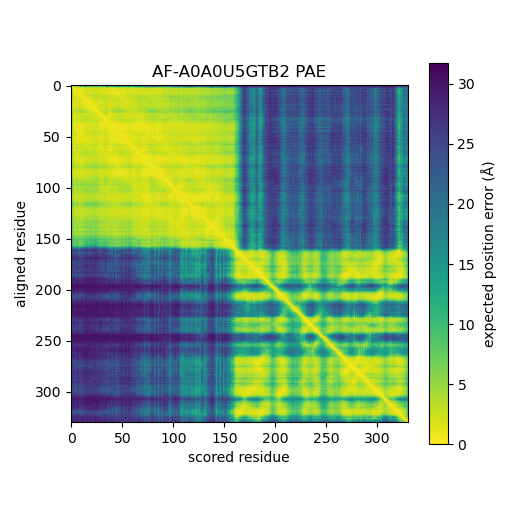 O . GLN A 1 189 ? -3.837 -4.512 15.929 1.00 83.94 189 GLN A O 1
ATOM 1428 N N . ALA A 1 190 ? -4.524 -6.589 15.344 1.00 78.81 190 ALA A N 1
ATOM 1429 C CA . ALA A 1 190 ? -4.233 -7.236 16.609 1.00 78.81 190 ALA A CA 1
ATOM 1430 C C . ALA A 1 190 ? -2.855 -7.915 16.529 1.00 78.81 190 ALA A C 1
ATOM 1432 O O . ALA A 1 190 ? -2.643 -8.726 15.621 1.00 78.81 190 ALA A O 1
ATOM 1433 N N . PRO A 1 191 ? -1.922 -7.633 17.458 1.00 65.50 191 PRO A N 1
ATOM 1434 C CA . PRO A 1 191 ? -0.584 -8.226 17.431 1.00 65.50 191 PRO A CA 1
ATOM 1435 C C . PRO A 1 191 ? -0.608 -9.747 17.652 1.00 65.50 191 PRO A C 1
ATOM 1437 O O . PRO A 1 191 ? 0.215 -10.470 17.098 1.00 65.50 191 PRO A O 1
ATOM 1440 N N . PHE A 1 192 ? -1.553 -10.253 18.446 1.00 67.19 192 PHE A N 1
ATOM 1441 C CA . PHE A 1 192 ? -1.791 -11.681 18.646 1.00 67.19 192 PHE A CA 1
ATOM 1442 C C . PHE A 1 192 ? -3.194 -11.908 19.217 1.00 67.19 192 PHE A C 1
ATOM 1444 O O . PHE A 1 192 ? -3.785 -11.018 19.824 1.00 67.19 192 PHE A O 1
ATOM 1451 N N . MET A 1 193 ? -3.717 -13.119 19.032 1.00 71.12 193 MET A N 1
ATOM 1452 C CA . MET A 1 193 ? -4.974 -13.561 19.635 1.00 71.12 193 MET A CA 1
ATOM 1453 C C . MET A 1 193 ? -4.671 -14.452 20.841 1.00 71.12 193 MET A C 1
ATOM 1455 O O . MET A 1 193 ? -3.927 -15.424 20.710 1.00 71.12 193 MET A O 1
ATOM 1459 N N . ILE A 1 194 ? -5.237 -14.141 22.009 1.00 67.94 194 ILE A N 1
ATOM 1460 C CA . ILE A 1 194 ? -5.063 -14.959 23.216 1.00 67.94 194 ILE A CA 1
ATOM 1461 C C . ILE A 1 194 ? -5.949 -16.204 23.121 1.00 67.94 194 ILE A C 1
ATOM 1463 O O . ILE A 1 194 ? -7.177 -16.111 23.156 1.00 67.94 194 ILE A O 1
ATOM 1467 N N . ASP A 1 195 ? -5.317 -17.378 23.056 1.00 60.72 195 ASP A N 1
ATOM 1468 C CA . ASP A 1 195 ? -6.006 -18.671 22.945 1.00 60.72 195 ASP A CA 1
ATOM 1469 C C . ASP A 1 195 ? -6.241 -19.367 24.307 1.00 60.72 195 ASP A C 1
ATOM 1471 O O . ASP A 1 195 ? -6.914 -20.386 24.378 1.00 60.72 195 ASP A O 1
ATOM 1475 N N . ASP A 1 196 ? -5.783 -18.802 25.427 1.00 55.69 196 ASP A N 1
ATOM 1476 C CA . ASP A 1 196 ? -5.844 -19.468 26.749 1.00 55.69 196 ASP A CA 1
ATOM 1477 C C . ASP A 1 196 ? -6.735 -18.766 27.792 1.00 55.69 196 ASP A C 1
ATOM 1479 O O . ASP A 1 196 ? -6.686 -19.075 28.983 1.00 55.69 196 ASP A O 1
ATOM 1483 N N . ALA A 1 197 ? -7.599 -17.830 27.378 1.00 50.66 197 ALA A N 1
ATOM 1484 C CA . ALA A 1 197 ? -8.533 -17.192 28.312 1.00 50.66 197 ALA A CA 1
ATOM 1485 C C . ALA A 1 197 ? -9.496 -18.231 28.956 1.00 50.66 197 ALA A C 1
ATOM 1487 O O . ALA A 1 197 ? -9.920 -19.168 28.273 1.00 50.66 197 ALA A O 1
ATOM 1488 N N . PRO A 1 198 ? -9.829 -18.093 30.259 1.00 48.06 198 PRO A N 1
ATOM 1489 C CA . PRO A 1 198 ? -10.499 -19.117 31.073 1.00 48.06 198 PRO A CA 1
ATOM 1490 C C . PRO A 1 198 ? -11.878 -19.524 30.531 1.00 48.06 198 PRO A C 1
ATOM 1492 O O . PRO A 1 198 ? -12.470 -18.799 29.746 1.00 48.06 198 PRO A O 1
ATOM 1495 N N . ARG A 1 199 ? -12.414 -20.662 31.010 1.00 52.50 199 ARG A N 1
ATOM 1496 C CA . ARG A 1 199 ? -13.649 -21.376 30.575 1.00 52.50 199 ARG A CA 1
ATOM 1497 C C . ARG A 1 199 ? -14.945 -20.550 30.386 1.00 52.50 199 ARG A C 1
ATOM 1499 O O . ARG A 1 199 ? -15.951 -21.121 29.974 1.00 52.50 199 ARG A O 1
ATOM 1506 N N . ASN A 1 200 ? -14.949 -19.256 30.690 1.00 57.31 200 ASN A N 1
ATOM 1507 C CA . ASN A 1 200 ? -16.073 -18.353 30.461 1.00 57.31 200 ASN A CA 1
ATOM 1508 C C . ASN A 1 200 ? -16.004 -17.756 29.049 1.00 57.31 200 ASN A C 1
ATOM 1510 O O . ASN A 1 200 ? -14.930 -17.626 28.466 1.00 57.31 200 ASN A O 1
ATOM 1514 N N . ARG A 1 201 ? -17.155 -17.359 28.498 1.00 57.59 201 ARG A N 1
ATOM 1515 C CA . ARG A 1 201 ? -17.220 -16.628 27.228 1.00 57.59 201 ARG A CA 1
ATOM 1516 C C . ARG A 1 201 ? -16.562 -15.258 27.428 1.00 57.59 201 ARG A C 1
ATOM 1518 O O . ARG A 1 201 ? -17.193 -14.335 27.930 1.00 57.59 201 ARG A O 1
ATOM 1525 N N . ALA A 1 202 ? -15.268 -15.155 27.137 1.00 60.06 202 ALA A N 1
ATOM 1526 C CA . ALA A 1 202 ? -14.593 -13.872 27.048 1.00 60.06 202 ALA A CA 1
ATOM 1527 C C . ALA A 1 202 ? -15.081 -13.187 25.768 1.00 60.06 202 ALA A C 1
ATOM 1529 O O . ALA A 1 202 ? -15.042 -13.788 24.693 1.00 60.06 202 ALA A O 1
ATOM 1530 N N . GLU A 1 203 ? -15.545 -11.950 25.903 1.00 68.50 203 GLU A N 1
ATOM 1531 C CA . GLU A 1 203 ? -15.972 -11.091 24.803 1.00 68.50 203 GLU A CA 1
ATOM 1532 C C . GLU A 1 203 ? -15.159 -9.792 24.897 1.00 68.50 203 GLU A C 1
ATOM 1534 O O . GLU A 1 203 ? -15.039 -9.182 25.967 1.00 68.50 203 GLU A O 1
ATOM 1539 N N . ALA A 1 204 ? -14.557 -9.406 23.778 1.00 77.75 204 ALA A N 1
ATOM 1540 C CA . ALA A 1 204 ? -13.937 -8.102 23.597 1.00 77.75 204 ALA A CA 1
ATOM 1541 C C . ALA A 1 204 ? -14.712 -7.362 22.514 1.00 77.75 204 ALA A C 1
ATOM 1543 O O . ALA A 1 204 ? -15.290 -7.998 21.623 1.00 77.75 204 ALA A O 1
ATOM 1544 N N . GLY A 1 205 ? -14.713 -6.039 22.574 1.00 81.69 205 GLY A N 1
ATOM 1545 C CA . GLY A 1 205 ? -15.360 -5.253 21.547 1.00 81.69 205 GLY A CA 1
ATOM 1546 C C . GLY A 1 205 ? -14.599 -4.008 21.162 1.00 81.69 205 GLY A C 1
ATOM 1547 O O . GLY A 1 205 ? -13.741 -3.522 21.892 1.00 81.69 205 GLY A O 1
ATOM 1548 N N . ILE A 1 206 ? -14.899 -3.549 19.956 1.00 86.62 206 ILE A N 1
ATOM 1549 C CA . ILE A 1 206 ? -14.384 -2.306 19.410 1.00 86.62 206 ILE A CA 1
ATOM 1550 C C . ILE A 1 206 ? -15.574 -1.429 19.080 1.00 86.62 206 ILE A C 1
ATOM 1552 O O . ILE A 1 206 ? -16.429 -1.830 18.285 1.00 86.62 206 ILE A O 1
ATOM 1556 N N . ASP A 1 207 ? -15.579 -0.229 19.638 1.00 83.12 207 ASP A N 1
ATOM 1557 C CA . ASP A 1 207 ? -16.554 0.791 19.300 1.00 83.12 207 ASP A CA 1
ATOM 1558 C C . ASP A 1 207 ? -15.875 1.862 18.452 1.00 83.12 207 ASP A C 1
ATOM 1560 O O . ASP A 1 207 ? -14.858 2.443 18.835 1.00 83.12 207 ASP A O 1
ATOM 1564 N N . LEU A 1 208 ? -16.452 2.124 17.283 1.00 85.50 208 LEU A N 1
ATOM 1565 C CA . LEU A 1 208 ? -16.169 3.330 16.515 1.00 85.50 208 LEU A CA 1
ATOM 1566 C C . LEU A 1 208 ? -17.147 4.397 16.988 1.00 85.50 208 LEU A C 1
ATOM 1568 O O . LEU A 1 208 ? -18.345 4.120 17.063 1.00 85.50 208 LEU A O 1
ATOM 1572 N N . MET A 1 209 ? -16.650 5.585 17.325 1.00 80.31 209 MET A N 1
ATOM 1573 C CA . MET A 1 209 ? -17.426 6.589 18.054 1.00 80.31 209 MET A CA 1
ATOM 1574 C C . MET A 1 209 ? -17.284 7.980 17.438 1.00 80.31 209 MET A C 1
ATOM 1576 O O . MET A 1 209 ? -16.202 8.382 17.000 1.00 80.31 209 MET A O 1
ATOM 1580 N N . TYR A 1 210 ? -18.385 8.730 17.440 1.00 78.19 210 TYR A N 1
ATOM 1581 C CA . TYR A 1 210 ? -18.367 10.183 17.317 1.00 78.19 210 TYR A CA 1
ATOM 1582 C C . TYR A 1 210 ? -18.654 10.763 18.701 1.00 78.19 210 TYR A C 1
ATOM 1584 O O . TYR A 1 210 ? -19.713 10.506 19.265 1.00 78.19 210 TYR A O 1
ATOM 1592 N N . LEU A 1 211 ? -17.704 11.518 19.244 1.00 73.88 211 LEU A N 1
ATOM 1593 C CA . LEU A 1 211 ? -17.881 12.255 20.492 1.00 73.88 211 LEU A CA 1
ATOM 1594 C C . LEU A 1 211 ? -18.007 13.749 20.182 1.00 73.88 211 LEU A C 1
ATOM 1596 O O . LEU A 1 211 ? -17.090 14.332 19.592 1.00 73.88 211 LEU A O 1
ATOM 1600 N N . ASP A 1 212 ? -19.121 14.361 20.583 1.00 64.00 212 ASP A N 1
ATOM 1601 C CA . ASP A 1 212 ? -19.278 15.813 20.566 1.00 64.00 212 ASP A CA 1
ATOM 1602 C C . ASP A 1 212 ? -18.606 16.402 21.812 1.00 64.00 212 ASP A C 1
ATOM 1604 O O . ASP A 1 212 ? -18.954 16.080 22.944 1.00 64.00 212 ASP A O 1
ATOM 1608 N N . SER A 1 213 ? -17.638 17.294 21.613 1.00 57.22 213 SER A N 1
ATOM 1609 C CA . SER A 1 213 ? -16.915 17.966 22.702 1.00 57.22 213 SER A CA 1
ATOM 1610 C C . SER A 1 213 ? -17.806 18.758 23.673 1.00 57.22 213 SER A C 1
ATOM 1612 O O . SER A 1 213 ? -17.340 19.148 24.742 1.00 57.22 213 SER A O 1
ATOM 1614 N N . SER A 1 214 ? -19.068 19.019 23.319 1.00 56.03 214 SER A N 1
ATOM 1615 C CA . SER A 1 214 ? -20.018 19.751 24.159 1.00 56.03 214 SER A CA 1
ATOM 1616 C C . SER A 1 214 ? -20.661 18.922 25.279 1.00 56.03 214 SER A C 1
ATOM 1618 O O . SER A 1 214 ? -21.214 19.523 26.200 1.00 56.03 214 SER A O 1
ATOM 1620 N N . THR A 1 215 ? -20.569 17.585 25.259 1.00 55.94 215 THR A N 1
ATOM 1621 C CA . THR A 1 215 ? -21.196 16.717 26.279 1.00 55.94 215 THR A CA 1
ATOM 1622 C C . THR A 1 215 ? -20.287 16.390 27.468 1.00 55.94 215 THR A C 1
ATOM 1624 O O . THR A 1 215 ? -20.760 15.887 28.481 1.00 55.94 215 THR A O 1
ATOM 1627 N N . GLY A 1 216 ? -19.003 16.764 27.413 1.00 49.41 216 GLY A N 1
ATOM 1628 C CA . GLY A 1 216 ? -18.111 16.872 28.578 1.00 49.41 216 GLY A CA 1
ATOM 1629 C C . GLY A 1 216 ? -17.654 15.569 29.250 1.00 49.41 216 GLY A C 1
ATOM 1630 O O . GLY A 1 216 ? -16.684 15.621 30.004 1.00 49.41 216 GLY A O 1
ATOM 1631 N N . ASP A 1 217 ? -18.273 14.421 28.968 1.00 53.28 217 ASP A N 1
ATOM 1632 C CA . ASP A 1 217 ? -17.886 13.123 29.531 1.00 53.28 217 ASP A CA 1
ATOM 1633 C C . ASP A 1 217 ? -17.769 12.050 28.438 1.00 53.28 217 ASP A C 1
ATOM 1635 O O . ASP A 1 217 ? -18.740 11.652 27.800 1.00 53.28 217 ASP A O 1
ATOM 1639 N N . ALA A 1 218 ? -16.542 11.574 28.224 1.00 46.69 218 ALA A N 1
ATOM 1640 C CA . ALA A 1 218 ? -16.232 10.536 27.247 1.00 46.69 218 ALA A CA 1
ATOM 1641 C C . ALA A 1 218 ? -16.512 9.107 27.760 1.00 46.69 218 ALA A C 1
ATOM 1643 O O . ALA A 1 218 ? -16.242 8.142 27.047 1.00 46.69 218 ALA A O 1
ATOM 1644 N N . SER A 1 219 ? -17.010 8.976 28.995 1.00 47.75 219 SER A N 1
ATOM 1645 C CA . SER A 1 219 ? -17.429 7.733 29.655 1.00 47.75 219 SER A CA 1
ATOM 1646 C C . SER A 1 219 ? -18.953 7.627 29.850 1.00 47.75 219 SER A C 1
ATOM 1648 O O . SER A 1 219 ? -19.441 6.574 30.259 1.00 47.75 219 SER A O 1
ATOM 1650 N N . ASP A 1 220 ? -19.707 8.684 29.524 1.00 53.34 220 ASP A N 1
ATOM 1651 C CA . ASP A 1 220 ? -21.161 8.731 29.676 1.00 53.34 220 ASP A CA 1
ATOM 1652 C C . ASP A 1 220 ? -21.881 7.921 28.585 1.00 53.34 220 ASP A C 1
ATOM 1654 O O . ASP A 1 220 ? -21.933 8.304 27.413 1.00 53.34 220 ASP A O 1
ATOM 1658 N N . GLU A 1 221 ? -22.488 6.806 29.005 1.00 45.16 221 GLU A N 1
ATOM 1659 C CA . GLU A 1 221 ? -23.250 5.894 28.150 1.00 45.16 221 GLU A CA 1
ATOM 1660 C C . GLU A 1 221 ? -24.445 6.534 27.431 1.00 45.16 221 GLU A C 1
ATOM 1662 O O . GLU A 1 221 ? -24.898 5.999 26.413 1.00 45.16 221 GLU A O 1
ATOM 1667 N N . GLU A 1 222 ? -24.936 7.679 27.91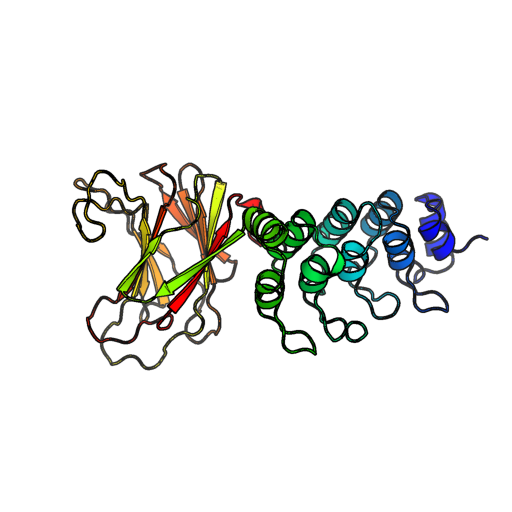7 1.00 42.38 222 GLU A N 1
ATOM 1668 C CA . GLU A 1 222 ? -26.009 8.452 27.283 1.00 42.38 222 GLU A CA 1
ATOM 1669 C C . GLU A 1 222 ? -25.504 9.422 26.205 1.00 42.38 222 GLU A C 1
ATOM 1671 O O . GLU A 1 222 ? -26.270 9.791 25.311 1.00 42.38 222 GLU A O 1
ATOM 1676 N N . SER A 1 223 ? -24.217 9.777 26.246 1.00 44.09 223 SER A N 1
ATOM 1677 C CA . SER A 1 223 ? -23.528 10.631 25.269 1.00 44.09 223 SER A CA 1
ATOM 1678 C C . SER A 1 223 ? -22.934 9.837 24.093 1.00 44.09 223 SER A C 1
ATOM 1680 O O . SER A 1 223 ? -22.370 10.420 23.163 1.00 44.09 223 SER A O 1
ATOM 1682 N N . PHE A 1 224 ? -23.056 8.504 24.111 1.00 49.66 224 PHE A N 1
ATOM 1683 C CA . PHE A 1 224 ? -22.543 7.627 23.064 1.00 49.66 224 PHE A CA 1
ATOM 1684 C C . PHE A 1 224 ? -23.556 7.355 21.967 1.00 49.66 224 PHE A C 1
ATOM 1686 O O . PHE A 1 224 ? -24.473 6.542 22.091 1.00 49.66 224 PHE A O 1
ATOM 1693 N N . ASP A 1 225 ? -23.257 7.920 20.814 1.00 51.03 225 ASP A N 1
ATOM 1694 C CA . ASP A 1 225 ? -23.758 7.432 19.550 1.00 51.03 225 ASP A CA 1
ATOM 1695 C C . ASP A 1 225 ? -22.653 6.579 18.913 1.00 51.03 225 ASP A C 1
ATOM 1697 O O . ASP A 1 225 ? -21.704 7.105 18.334 1.00 51.03 225 ASP A O 1
ATOM 1701 N N . MET A 1 226 ? -22.725 5.250 19.070 1.00 56.56 226 MET A N 1
ATOM 1702 C CA . MET A 1 226 ? -21.774 4.312 18.457 1.00 56.56 226 MET A CA 1
ATOM 1703 C C . MET A 1 226 ? -22.192 4.001 17.012 1.00 56.56 226 MET A C 1
ATOM 1705 O O . MET A 1 226 ? -23.130 3.222 16.797 1.00 56.56 226 MET A O 1
ATOM 1709 N N . PRO A 1 227 ? -21.503 4.541 15.993 1.00 59.19 227 PRO A N 1
ATOM 1710 C CA . PRO A 1 227 ? -21.703 4.159 14.606 1.00 59.19 227 PRO A CA 1
ATOM 1711 C C . PRO A 1 227 ? -21.611 2.645 14.378 1.00 59.19 227 PRO A C 1
ATOM 1713 O O . PRO A 1 227 ? -22.440 2.092 13.651 1.00 59.19 227 PRO A O 1
ATOM 1716 N N . LEU A 1 228 ? -20.653 1.971 15.024 1.00 68.50 228 LEU A N 1
ATOM 1717 C CA . LEU A 1 228 ? -20.446 0.531 14.901 1.00 68.50 228 LEU A CA 1
ATOM 1718 C C . LEU A 1 228 ? -19.797 -0.032 16.170 1.00 68.50 228 LEU A C 1
ATOM 1720 O O . LEU A 1 228 ? -18.646 0.280 16.461 1.00 68.50 228 LEU A O 1
ATOM 1724 N N . GLN A 1 229 ? -20.517 -0.898 16.878 1.00 76.69 229 GLN A N 1
ATOM 1725 C CA . GLN A 1 229 ? -19.958 -1.767 17.911 1.00 76.69 229 GLN A CA 1
ATOM 1726 C C . GLN A 1 229 ? -19.694 -3.139 17.308 1.00 76.69 229 GLN A C 1
ATOM 1728 O O . GLN A 1 229 ? -20.614 -3.772 16.783 1.00 76.69 229 GLN A O 1
ATOM 1733 N N . MET A 1 230 ? -18.450 -3.596 17.389 1.00 80.06 230 MET A N 1
ATOM 1734 C CA . MET A 1 230 ? -18.019 -4.917 16.947 1.00 80.06 230 MET A CA 1
ATOM 1735 C C . MET A 1 230 ? -17.724 -5.777 18.167 1.00 80.06 230 MET A C 1
ATOM 1737 O O . MET A 1 230 ? -16.709 -5.574 18.819 1.00 80.06 230 MET A O 1
ATOM 1741 N N . THR A 1 231 ? -18.586 -6.742 18.477 1.00 79.31 231 THR A N 1
ATOM 1742 C CA . THR A 1 231 ? -18.320 -7.748 19.512 1.00 79.31 231 THR A CA 1
ATOM 1743 C C . THR A 1 231 ? -17.643 -8.952 18.878 1.00 79.31 231 THR A C 1
ATOM 1745 O O . THR A 1 231 ? -18.130 -9.502 17.890 1.00 79.31 231 THR A O 1
ATOM 1748 N N . ILE A 1 232 ? -16.523 -9.375 19.448 1.00 75.44 232 ILE A N 1
ATOM 1749 C CA . ILE A 1 232 ? -15.786 -10.549 18.999 1.00 75.44 232 ILE A CA 1
ATOM 1750 C C . ILE A 1 232 ? -16.171 -11.736 19.862 1.00 75.44 232 ILE A C 1
ATOM 1752 O O . ILE A 1 232 ? -15.872 -11.788 21.056 1.00 75.44 232 ILE A O 1
ATOM 1756 N N . ASP A 1 233 ? -16.807 -12.708 19.217 1.00 72.12 233 ASP A N 1
ATOM 1757 C CA . ASP A 1 233 ? -17.189 -13.957 19.840 1.00 72.12 233 ASP A CA 1
ATOM 1758 C C . ASP A 1 233 ? -16.136 -15.026 19.590 1.00 72.12 233 ASP A C 1
ATOM 1760 O O . ASP A 1 233 ? -15.957 -15.525 18.472 1.00 72.12 233 ASP A O 1
ATOM 1764 N N . ARG A 1 234 ? -15.448 -15.407 20.662 1.00 67.88 234 ARG A N 1
ATOM 1765 C CA . ARG A 1 234 ? -14.424 -16.441 20.599 1.00 67.88 234 ARG A CA 1
ATOM 1766 C C . ARG A 1 234 ? -15.006 -17.834 20.334 1.00 67.88 234 ARG A C 1
ATOM 1768 O O . ARG A 1 234 ? -14.384 -18.630 19.633 1.00 67.88 234 ARG A O 1
ATOM 1775 N N . VAL A 1 235 ? -16.166 -18.146 20.909 1.00 69.75 235 VAL A N 1
ATOM 1776 C CA . VAL A 1 235 ? -16.766 -19.488 20.841 1.00 69.75 235 VAL A CA 1
ATOM 1777 C C . VAL A 1 235 ? -17.338 -19.719 19.451 1.00 69.75 235 VAL A C 1
ATOM 1779 O O . VAL A 1 235 ? -17.026 -20.718 18.803 1.00 69.75 235 VAL A O 1
ATOM 1782 N N . ASP A 1 236 ? -18.107 -18.746 18.967 1.00 68.25 236 ASP A N 1
ATOM 1783 C CA . ASP A 1 236 ? -18.802 -18.833 17.684 1.00 68.25 236 ASP A CA 1
ATOM 1784 C C . ASP A 1 236 ? -17.929 -18.380 16.498 1.00 68.25 236 ASP A C 1
ATOM 1786 O O . ASP A 1 236 ? -18.337 -18.496 15.339 1.00 68.25 236 ASP A O 1
ATOM 1790 N N . ARG A 1 237 ? -16.708 -17.895 16.779 1.00 69.12 237 ARG A N 1
ATOM 1791 C CA . ARG A 1 237 ? -15.748 -17.333 15.809 1.00 69.12 237 ARG A CA 1
ATOM 1792 C C . ARG A 1 237 ? -16.359 -16.228 14.949 1.00 69.12 237 ARG A C 1
ATOM 1794 O O . ARG A 1 237 ? -16.054 -16.111 13.758 1.00 69.12 237 ARG A O 1
ATOM 1801 N N . ALA A 1 238 ? -17.244 -15.441 15.543 1.00 71.25 238 ALA A N 1
ATOM 1802 C CA . ALA A 1 238 ? -18.060 -14.466 14.844 1.00 71.25 238 ALA A CA 1
ATOM 1803 C C . ALA A 1 238 ? -17.675 -13.040 15.240 1.00 71.25 238 ALA A C 1
ATOM 1805 O O . ALA A 1 238 ? -17.211 -12.786 16.350 1.00 71.25 238 ALA A O 1
ATOM 1806 N N . ILE A 1 239 ? -17.891 -12.113 14.314 1.00 73.62 239 ILE A N 1
ATOM 1807 C CA . ILE A 1 239 ? -17.859 -10.680 14.584 1.00 73.62 239 ILE A CA 1
ATOM 1808 C C . ILE A 1 239 ? -19.299 -10.218 14.541 1.00 73.62 239 ILE A C 1
ATOM 1810 O O . ILE A 1 239 ? -19.996 -10.410 13.548 1.00 73.62 239 ILE A O 1
ATOM 1814 N N . GLU A 1 240 ? -19.767 -9.623 15.620 1.00 75.31 240 GLU A N 1
ATOM 1815 C CA . GLU A 1 240 ? -21.127 -9.133 15.699 1.00 75.31 240 GLU A CA 1
ATOM 1816 C C . GLU A 1 240 ? -21.131 -7.633 15.656 1.00 75.31 240 GLU A C 1
ATOM 1818 O O . GLU A 1 240 ? -20.658 -6.967 16.572 1.00 75.31 240 GLU A O 1
ATOM 1823 N N . CYS A 1 241 ? -21.700 -7.111 14.586 1.00 74.88 241 CYS A N 1
ATOM 1824 C CA . CYS A 1 241 ? -21.794 -5.691 14.386 1.00 74.88 241 CYS A CA 1
ATOM 1825 C C . CYS A 1 241 ? -23.190 -5.214 14.788 1.00 74.88 241 CYS A C 1
ATOM 1827 O O . CYS A 1 241 ? -24.208 -5.748 14.328 1.00 74.88 241 CYS A O 1
ATOM 1829 N N . LYS A 1 242 ? -23.236 -4.203 15.653 1.00 71.00 242 LYS A N 1
ATOM 1830 C CA . LYS A 1 242 ? -24.465 -3.548 16.101 1.00 71.00 242 LYS A CA 1
ATOM 1831 C C . LYS A 1 242 ? -24.316 -2.042 15.925 1.00 71.00 242 LYS A C 1
ATOM 1833 O O . LYS A 1 242 ? -23.277 -1.476 16.250 1.00 71.00 242 LYS A O 1
ATOM 1838 N N . SER A 1 243 ? -25.373 -1.403 15.436 1.00 63.19 243 SER A N 1
ATOM 1839 C CA . SER A 1 243 ? -25.526 0.050 15.509 1.00 63.19 243 SER A CA 1
ATOM 1840 C C . SER A 1 243 ? -26.526 0.334 16.626 1.00 63.19 243 SER A C 1
ATOM 1842 O O . SER A 1 243 ? -27.687 -0.069 16.528 1.00 63.19 243 SER A O 1
ATOM 1844 N N . LYS A 1 244 ? -26.068 0.938 17.726 1.00 54.09 244 LYS A N 1
ATOM 1845 C CA . LYS A 1 244 ? -26.924 1.327 18.853 1.00 54.09 244 LYS A CA 1
ATOM 1846 C C . LYS A 1 244 ? -27.185 2.823 18.706 1.00 54.09 244 LYS A C 1
ATOM 1848 O O . LYS A 1 244 ? -26.253 3.610 18.772 1.00 54.09 244 LYS A O 1
ATOM 1853 N N . GLN A 1 245 ? -28.439 3.201 18.470 1.00 54.12 245 GLN A N 1
ATOM 1854 C CA . GLN A 1 245 ? -28.857 4.598 18.604 1.00 54.12 245 GLN A CA 1
ATOM 1855 C C . GLN A 1 245 ? -28.934 4.957 20.087 1.00 54.12 245 GLN A C 1
ATOM 1857 O O . GLN A 1 245 ? -29.486 4.164 20.863 1.00 54.12 245 GLN A O 1
ATOM 1862 N N . ALA A 1 246 ? -28.507 6.166 20.453 1.00 42.97 246 ALA A N 1
ATOM 1863 C CA . ALA A 1 246 ? -29.005 6.807 21.656 1.00 42.97 246 ALA A CA 1
ATOM 1864 C C . ALA A 1 246 ? -30.550 6.854 21.587 1.00 42.97 246 ALA A C 1
ATOM 1866 O O . ALA A 1 246 ? -31.170 7.539 20.774 1.00 42.97 246 ALA A O 1
ATOM 1867 N N . TYR A 1 247 ? -31.190 6.041 22.429 1.00 42.12 247 TYR A N 1
ATOM 1868 C CA . TYR A 1 247 ? -32.580 6.180 22.863 1.00 42.12 247 TYR A CA 1
ATOM 1869 C C . TYR A 1 247 ? -33.785 5.914 21.928 1.00 42.12 247 TYR A C 1
ATOM 1871 O O . TYR A 1 247 ? -34.855 6.397 22.285 1.00 42.12 247 TYR A O 1
ATOM 1879 N N . ARG A 1 248 ? -33.745 5.095 20.852 1.00 45.91 248 ARG A N 1
ATOM 1880 C CA . ARG A 1 248 ? -34.958 4.397 20.289 1.00 45.91 248 ARG A CA 1
ATOM 1881 C C . ARG A 1 248 ? -34.671 3.479 19.075 1.00 45.91 248 ARG A C 1
ATOM 1883 O O . ARG A 1 248 ? -34.888 3.851 17.932 1.00 45.91 248 ARG A O 1
ATOM 1890 N N . GLY A 1 249 ? -34.369 2.201 19.318 1.00 45.12 249 GLY A N 1
ATOM 1891 C CA . GLY A 1 249 ? -34.949 1.143 18.468 1.00 45.12 249 GLY A CA 1
ATOM 1892 C C . GLY A 1 249 ? -34.242 0.709 17.173 1.00 45.12 249 GLY A C 1
ATOM 1893 O O . GLY A 1 249 ? -34.930 0.262 16.259 1.00 45.12 249 GLY A O 1
ATOM 1894 N N . TYR A 1 250 ? -32.908 0.698 17.099 1.00 46.44 250 TYR A N 1
ATOM 1895 C CA . TYR A 1 250 ? -32.214 -0.169 16.132 1.00 46.44 250 TYR A CA 1
ATOM 1896 C C . TYR A 1 250 ? -31.836 -1.505 16.796 1.00 46.44 250 TYR A C 1
ATOM 1898 O O . TYR A 1 250 ? -30.942 -1.562 17.632 1.00 46.44 250 TYR A O 1
ATOM 1906 N N . GLN A 1 251 ? -32.537 -2.590 16.445 1.00 50.44 251 GLN A N 1
ATOM 1907 C CA . GLN A 1 251 ? -32.249 -3.962 16.914 1.00 50.44 251 GLN A CA 1
ATOM 1908 C C . GLN A 1 251 ? -31.567 -4.839 15.844 1.00 50.44 251 GLN A C 1
ATOM 1910 O O . GLN A 1 251 ? -31.645 -6.066 15.876 1.00 50.44 251 GLN A O 1
ATOM 1915 N N . GLY A 1 252 ? -30.888 -4.224 14.874 1.00 53.94 252 GLY A N 1
ATOM 1916 C CA . GLY A 1 252 ? -30.184 -4.952 13.818 1.00 53.94 252 GLY A CA 1
ATOM 1917 C C . GLY A 1 252 ? -28.847 -5.511 14.303 1.00 53.94 252 GLY A C 1
ATOM 1918 O O . GLY A 1 252 ? -27.830 -4.831 14.204 1.00 53.94 252 GLY A O 1
ATOM 1919 N N . ARG A 1 253 ? -28.830 -6.746 14.818 1.00 62.91 253 ARG A N 1
ATOM 1920 C CA . ARG A 1 253 ? -27.590 -7.518 15.003 1.00 62.91 253 ARG A CA 1
ATOM 1921 C C . ARG A 1 253 ? -27.203 -8.114 13.655 1.00 62.91 253 ARG A C 1
ATOM 1923 O O . ARG A 1 253 ? -27.933 -8.951 13.129 1.00 62.91 253 ARG A O 1
ATOM 1930 N N . THR A 1 254 ? -26.056 -7.713 13.120 1.00 65.50 254 THR A N 1
ATOM 1931 C CA . THR A 1 254 ? -25.476 -8.368 11.945 1.00 65.50 254 THR A CA 1
ATOM 1932 C C . THR A 1 254 ? -24.331 -9.246 12.425 1.00 65.50 254 THR A C 1
ATOM 1934 O O . THR A 1 254 ? -23.241 -8.759 12.713 1.00 65.50 254 THR A O 1
ATOM 1937 N N . THR A 1 255 ? -24.596 -10.544 12.582 1.00 70.38 255 THR A N 1
ATOM 1938 C CA . THR A 1 255 ? -23.549 -11.520 12.906 1.00 70.38 255 THR A CA 1
ATOM 1939 C C . THR A 1 255 ? -22.813 -11.885 11.623 1.00 70.38 255 THR A C 1
ATOM 1941 O O . THR A 1 255 ? -23.369 -12.518 10.726 1.00 70.38 255 THR A O 1
ATOM 1944 N N . LEU A 1 256 ? -21.551 -11.492 11.549 1.00 69.00 256 LEU A N 1
ATOM 1945 C CA . LEU A 1 256 ? -20.637 -11.784 10.460 1.00 69.00 256 LEU A CA 1
ATOM 1946 C C . LEU A 1 256 ? -19.815 -13.011 10.852 1.00 69.00 256 LEU A C 1
ATOM 1948 O O . LEU A 1 256 ? -19.184 -13.039 11.908 1.00 69.00 256 LEU A O 1
ATOM 1952 N N . LYS A 1 257 ? -19.829 -14.045 10.009 1.00 68.50 257 LYS A N 1
ATOM 1953 C CA . LYS A 1 257 ? -19.039 -15.269 10.204 1.00 68.50 257 LYS A CA 1
ATOM 1954 C C . LYS A 1 257 ? -17.852 -15.267 9.237 1.00 68.50 257 LYS A C 1
ATOM 1956 O O . LYS A 1 257 ? -17.945 -15.895 8.179 1.00 68.50 257 LYS A O 1
ATOM 1961 N N . PRO A 1 258 ? -16.764 -14.533 9.531 1.00 62.47 258 PRO A N 1
ATOM 1962 C CA . PRO A 1 258 ? -15.540 -14.654 8.748 1.00 62.47 258 PRO A CA 1
ATOM 1963 C C . PRO A 1 258 ? -15.043 -16.110 8.762 1.00 62.47 258 PRO A C 1
ATOM 1965 O O . PRO A 1 258 ? -15.325 -16.880 9.681 1.00 62.47 258 PRO A O 1
ATOM 1968 N N . GLN A 1 259 ? -14.304 -16.500 7.722 1.00 59.66 259 GLN A N 1
ATOM 1969 C CA . GLN A 1 259 ? -13.635 -17.807 7.665 1.00 59.66 259 GLN A CA 1
ATOM 1970 C C . GLN A 1 259 ? -12.746 -18.036 8.903 1.00 59.66 259 GLN A C 1
ATOM 1972 O O . GLN A 1 259 ? -12.351 -17.054 9.521 1.00 59.66 259 GLN A O 1
ATOM 1977 N N . PRO A 1 260 ? -12.406 -19.284 9.282 1.00 61.88 260 PRO A N 1
ATOM 1978 C CA . PRO A 1 260 ? -11.733 -19.572 10.551 1.00 61.88 260 PRO A CA 1
ATOM 1979 C C . PRO A 1 260 ? -10.459 -18.732 10.758 1.00 61.88 260 PRO A C 1
ATOM 1981 O O . PRO A 1 260 ? -9.465 -18.935 10.069 1.00 61.88 260 PRO A O 1
ATOM 1984 N N . TRP A 1 261 ? -10.505 -17.797 11.709 1.00 62.25 261 TRP A N 1
ATOM 1985 C CA . TRP A 1 261 ? -9.436 -16.830 12.005 1.00 62.25 261 TRP A CA 1
ATOM 1986 C C . TRP A 1 261 ? -8.834 -17.014 13.407 1.00 62.25 261 TRP A C 1
ATOM 1988 O O . TRP A 1 261 ? -7.752 -16.514 13.698 1.00 62.25 261 TRP A O 1
ATOM 1998 N N . LEU A 1 262 ? -9.500 -17.783 14.276 1.00 53.53 262 LEU A N 1
ATOM 1999 C CA . LEU A 1 262 ? -8.954 -18.206 15.567 1.00 53.53 262 LEU A CA 1
ATOM 2000 C C . LEU A 1 262 ? -7.708 -19.076 15.375 1.00 53.53 262 LEU A C 1
ATOM 2002 O O . LEU A 1 262 ? -7.744 -20.052 14.624 1.00 53.53 262 LEU A O 1
ATOM 2006 N N . GLY A 1 263 ? -6.628 -18.702 16.064 1.00 53.62 263 GLY A N 1
ATOM 2007 C CA . GLY A 1 263 ? -5.302 -19.311 15.935 1.00 53.62 263 GLY A CA 1
ATOM 2008 C C . GLY A 1 263 ? -4.427 -18.707 14.828 1.00 53.62 263 GLY A C 1
ATOM 2009 O O . GLY A 1 263 ? -3.271 -19.101 14.698 1.00 53.62 263 GLY A O 1
ATOM 2010 N N . GLN A 1 264 ? -4.933 -17.749 14.037 1.00 59.88 264 GLN A N 1
ATOM 2011 C CA . GLN A 1 264 ? -4.108 -16.996 13.086 1.00 59.88 264 GLN A CA 1
ATOM 2012 C C . GLN A 1 264 ? -3.386 -15.846 13.799 1.00 59.88 264 GLN A C 1
ATOM 2014 O O . GLN A 1 264 ? -3.976 -15.134 14.612 1.00 59.88 264 GLN A O 1
ATOM 2019 N N . GLN A 1 265 ? -2.107 -15.647 13.479 1.00 63.62 265 GLN A N 1
ATOM 2020 C CA . GLN A 1 265 ? -1.394 -14.424 13.852 1.00 63.62 265 GLN A CA 1
ATOM 2021 C C . GLN A 1 265 ? -1.833 -13.271 12.938 1.00 63.62 265 GLN A C 1
ATOM 2023 O O . GLN A 1 265 ? -2.118 -13.498 11.762 1.00 63.62 265 GLN A O 1
ATOM 2028 N N . ASN A 1 266 ? -1.841 -12.045 13.470 1.00 65.44 266 ASN A N 1
ATOM 2029 C CA . ASN A 1 266 ? -2.091 -10.803 12.727 1.00 65.44 266 ASN A CA 1
ATOM 2030 C C . ASN A 1 266 ? -3.488 -10.695 12.090 1.00 65.44 266 ASN A C 1
ATOM 2032 O O . ASN A 1 266 ? -3.615 -10.396 10.900 1.00 65.44 266 ASN A O 1
ATOM 2036 N N . LEU A 1 267 ? -4.550 -10.904 12.878 1.00 75.44 267 LEU A N 1
ATOM 2037 C CA . LEU A 1 267 ? -5.898 -10.552 12.428 1.00 75.44 267 LEU A CA 1
ATOM 2038 C C . LEU A 1 267 ? -5.930 -9.076 12.020 1.00 75.44 267 LEU A C 1
ATOM 2040 O O . LEU A 1 267 ? -5.579 -8.195 12.808 1.00 75.44 267 LEU A O 1
ATOM 2044 N N . THR A 1 268 ? -6.408 -8.832 10.805 1.00 79.31 268 THR A N 1
ATOM 2045 C CA . THR A 1 268 ? -6.676 -7.492 10.293 1.00 79.31 268 THR A CA 1
ATOM 2046 C C . THR A 1 268 ? -8.174 -7.337 10.082 1.00 79.31 268 THR A C 1
ATOM 2048 O O . THR A 1 268 ? -8.774 -8.065 9.288 1.00 79.31 268 THR A O 1
ATOM 2051 N N . LEU A 1 269 ? -8.780 -6.392 10.793 1.00 84.94 269 LEU A N 1
ATOM 2052 C CA . LEU A 1 269 ? -10.153 -5.955 10.566 1.00 84.94 269 LEU A CA 1
ATOM 2053 C C . LEU A 1 269 ? -10.118 -4.600 9.875 1.00 84.94 269 LEU A C 1
ATOM 2055 O O . LEU A 1 269 ? -9.466 -3.690 10.372 1.00 84.94 269 LEU A O 1
ATOM 2059 N N . SER A 1 270 ? -10.833 -4.446 8.769 1.00 85.75 270 SER A N 1
ATOM 2060 C CA . SER A 1 270 ? -10.957 -3.151 8.097 1.00 85.75 270 SER A CA 1
ATOM 2061 C C . SER A 1 270 ? -12.416 -2.734 8.075 1.00 85.75 270 SER A C 1
ATOM 2063 O O . SER A 1 270 ? -13.288 -3.546 7.767 1.00 85.75 270 SER A O 1
ATOM 2065 N N . VAL A 1 271 ? -12.681 -1.476 8.407 1.00 89.19 271 VAL A N 1
ATOM 2066 C CA . VAL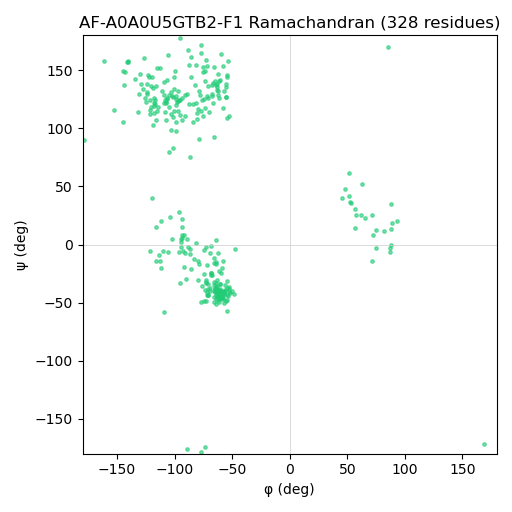 A 1 271 ? -14.011 -0.872 8.362 1.00 89.19 271 VAL A CA 1
ATOM 2067 C C . VAL A 1 271 ? -13.973 0.290 7.385 1.00 89.19 271 VAL A C 1
ATOM 2069 O O . VAL A 1 271 ? -13.464 1.366 7.699 1.00 89.19 271 VAL A O 1
ATOM 2072 N N . GLU A 1 272 ? -14.507 0.053 6.195 1.00 87.81 272 GLU A N 1
ATOM 2073 C CA . GLU A 1 272 ? -14.713 1.079 5.183 1.00 87.81 272 GLU A CA 1
ATOM 2074 C C . GLU A 1 272 ? -15.968 1.878 5.533 1.00 87.81 272 GLU A C 1
ATOM 2076 O O . GLU A 1 272 ? -17.023 1.324 5.866 1.00 87.81 272 GLU A O 1
ATOM 2081 N N . ILE A 1 273 ? -15.842 3.198 5.486 1.00 88.94 273 ILE A N 1
ATOM 2082 C CA . ILE A 1 273 ? -16.882 4.129 5.895 1.00 88.94 273 ILE A CA 1
ATOM 2083 C C . ILE A 1 273 ? -17.569 4.655 4.632 1.00 88.94 273 ILE A C 1
ATOM 2085 O O . ILE A 1 273 ? -17.234 5.728 4.140 1.00 88.94 273 ILE A O 1
ATOM 2089 N N . ALA A 1 274 ? -18.535 3.914 4.088 1.00 84.25 274 ALA A N 1
ATOM 2090 C CA . ALA A 1 274 ? -19.325 4.373 2.943 1.00 84.25 274 ALA A CA 1
ATOM 2091 C C . ALA A 1 274 ? -20.397 5.390 3.380 1.00 84.25 274 ALA A C 1
ATOM 2093 O O . ALA A 1 274 ? -20.626 5.598 4.569 1.00 84.25 274 ALA A O 1
ATOM 2094 N N . GLU A 1 275 ? -21.086 6.032 2.436 1.00 84.56 275 GLU A N 1
ATOM 2095 C CA . GLU A 1 275 ? -22.109 7.055 2.732 1.00 84.56 275 GLU A CA 1
ATOM 2096 C C . GLU A 1 275 ? -23.246 6.553 3.641 1.00 84.56 275 GLU A C 1
ATOM 2098 O O . GLU A 1 275 ? -23.657 7.246 4.574 1.00 84.56 275 GLU A O 1
ATOM 2103 N N . ASP A 1 276 ? -23.732 5.333 3.396 1.00 85.06 276 ASP A N 1
ATOM 2104 C CA . ASP A 1 276 ? -24.905 4.769 4.079 1.00 85.06 276 ASP A CA 1
ATOM 2105 C C . ASP A 1 276 ? -24.617 3.459 4.830 1.00 85.06 276 ASP A C 1
ATOM 2107 O O . ASP A 1 276 ? -25.488 2.952 5.542 1.00 85.06 276 ASP A O 1
ATOM 2111 N N . GLU A 1 277 ? -23.410 2.902 4.715 1.00 85.38 277 GLU A N 1
ATOM 2112 C CA . GLU A 1 277 ? -23.023 1.648 5.368 1.00 85.38 277 GLU A CA 1
ATOM 2113 C C . GLU A 1 277 ? -21.559 1.637 5.830 1.00 85.38 277 GLU A C 1
ATOM 2115 O O . GLU A 1 277 ? -20.693 2.285 5.253 1.00 85.38 277 GLU A O 1
ATOM 2120 N N . PHE A 1 278 ? -21.294 0.912 6.912 1.00 86.81 278 PHE A N 1
ATOM 2121 C CA . PHE A 1 278 ? -19.971 0.434 7.274 1.00 86.81 278 PHE A CA 1
ATOM 2122 C C . PHE A 1 278 ? -19.765 -0.899 6.582 1.00 86.81 278 PHE A C 1
ATOM 2124 O O . PHE A 1 278 ? -20.536 -1.826 6.834 1.00 86.81 278 PHE A O 1
ATOM 2131 N N . VAL A 1 279 ? -18.739 -1.017 5.749 1.00 86.38 279 VAL A N 1
ATOM 2132 C CA . VAL A 1 279 ? -18.375 -2.297 5.141 1.00 86.38 279 VAL A CA 1
ATOM 2133 C C . VAL A 1 279 ? -17.226 -2.892 5.933 1.00 86.38 279 VAL A C 1
ATOM 2135 O O . VAL A 1 279 ? -16.166 -2.287 6.066 1.00 86.38 279 VAL A O 1
ATOM 2138 N N . VAL A 1 280 ? -17.451 -4.078 6.489 1.00 85.38 280 VAL A N 1
ATOM 2139 C CA . VAL A 1 280 ? -16.476 -4.757 7.338 1.00 85.38 280 VAL A CA 1
ATOM 2140 C C . VAL A 1 280 ? -15.760 -5.824 6.522 1.00 85.38 280 VAL A C 1
ATOM 2142 O O . VAL A 1 280 ? -16.380 -6.621 5.810 1.00 85.38 280 VAL A O 1
ATOM 2145 N N . TYR A 1 281 ? -14.442 -5.852 6.658 1.00 82.19 281 TYR A N 1
ATOM 2146 C CA . TYR A 1 281 ? -13.557 -6.848 6.082 1.00 82.19 281 TYR A CA 1
ATOM 2147 C C . TYR A 1 281 ? -12.773 -7.524 7.202 1.00 82.19 281 TYR A C 1
ATOM 2149 O O . TYR A 1 281 ? -12.378 -6.887 8.176 1.00 82.19 281 TYR A O 1
ATOM 2157 N N . ALA A 1 282 ? -12.522 -8.819 7.048 1.00 80.25 282 ALA A N 1
ATOM 2158 C CA . ALA A 1 282 ? -11.610 -9.571 7.898 1.00 80.25 282 ALA A CA 1
ATOM 2159 C C . ALA A 1 282 ? -10.565 -10.236 7.005 1.00 80.25 282 ALA A C 1
ATOM 2161 O O . ALA A 1 282 ? -10.918 -10.981 6.086 1.00 80.25 282 ALA A O 1
ATOM 2162 N N . ASN A 1 283 ? -9.289 -9.942 7.254 1.00 76.94 283 ASN A N 1
ATOM 2163 C CA . ASN A 1 283 ? -8.148 -10.400 6.459 1.00 76.94 283 ASN A CA 1
ATOM 2164 C C . ASN A 1 283 ? -8.370 -10.183 4.946 1.00 76.94 283 ASN A C 1
ATOM 2166 O O . ASN A 1 283 ? -8.227 -11.106 4.144 1.00 76.94 283 ASN A O 1
ATOM 2170 N N . GLY A 1 284 ? -8.818 -8.976 4.577 1.00 73.00 284 GLY A N 1
ATOM 2171 C CA . GLY A 1 284 ? -9.083 -8.564 3.189 1.00 73.00 284 GLY A CA 1
ATOM 2172 C C . GLY A 1 284 ? -10.362 -9.133 2.560 1.00 73.00 284 GLY A C 1
ATOM 2173 O O . GLY A 1 284 ? -10.703 -8.792 1.433 1.00 73.00 284 GLY A O 1
ATOM 2174 N N . ARG A 1 285 ? -11.118 -9.992 3.256 1.00 76.75 285 ARG A N 1
ATOM 2175 C CA . ARG A 1 285 ? -12.384 -10.540 2.741 1.00 76.75 285 ARG A CA 1
ATOM 2176 C C . ARG A 1 285 ? -13.569 -9.770 3.303 1.00 76.75 285 ARG A C 1
ATOM 2178 O O . ARG A 1 285 ? -13.719 -9.706 4.521 1.00 76.75 285 ARG A O 1
ATOM 2185 N N . LYS A 1 286 ? -14.439 -9.255 2.426 1.00 82.31 286 LYS A N 1
ATOM 2186 C CA . LYS A 1 286 ? -15.701 -8.608 2.819 1.00 82.31 286 LYS A CA 1
ATOM 2187 C C . LYS A 1 286 ? -16.547 -9.596 3.618 1.00 82.31 286 LYS A C 1
ATOM 2189 O O . LYS A 1 286 ? -16.919 -10.652 3.108 1.00 82.31 286 LYS A O 1
ATOM 2194 N N . THR A 1 287 ? -16.826 -9.266 4.874 1.00 77.19 287 THR A N 1
ATOM 2195 C CA . THR A 1 287 ? -17.615 -10.108 5.781 1.00 77.19 287 THR A CA 1
ATOM 2196 C C . THR A 1 287 ? -19.079 -9.691 5.785 1.00 77.19 287 THR A C 1
ATOM 2198 O O . THR A 1 287 ? -19.949 -10.554 5.882 1.00 77.19 287 THR A O 1
ATOM 2201 N N . GLY A 1 288 ? -19.357 -8.396 5.617 1.00 80.56 288 GLY A N 1
ATOM 2202 C CA . GLY A 1 288 ? -20.704 -7.849 5.477 1.00 80.56 288 GLY A CA 1
ATOM 2203 C C . GLY A 1 288 ? -20.737 -6.328 5.579 1.00 80.56 288 GLY A C 1
ATOM 2204 O O . GLY A 1 288 ? -19.696 -5.673 5.582 1.00 80.56 288 GLY A O 1
ATOM 2205 N N . GLY A 1 289 ? -21.947 -5.776 5.638 1.00 80.94 289 GLY A N 1
ATOM 2206 C CA . GLY A 1 289 ? -22.190 -4.346 5.789 1.00 80.94 289 GLY A CA 1
ATOM 2207 C C . GLY A 1 289 ? -23.182 -4.069 6.913 1.00 80.94 289 GLY A C 1
ATOM 2208 O O . GLY A 1 289 ? -24.092 -4.866 7.152 1.00 80.94 289 GLY A O 1
ATOM 2209 N N . VAL A 1 290 ? -23.010 -2.948 7.609 1.00 78.56 290 VAL A N 1
ATOM 2210 C CA . VAL A 1 290 ? -23.934 -2.461 8.638 1.00 78.56 290 VAL A CA 1
ATOM 2211 C C . VAL A 1 290 ? -24.342 -1.041 8.312 1.00 78.56 290 VAL A C 1
ATOM 2213 O O . VAL A 1 290 ? -23.500 -0.168 8.142 1.00 78.56 290 VAL A O 1
ATOM 2216 N N . ARG A 1 291 ? -25.649 -0.793 8.247 1.00 78.12 291 ARG A N 1
ATOM 2217 C CA . ARG A 1 291 ? -26.183 0.526 7.912 1.00 78.12 291 ARG A CA 1
ATOM 2218 C C . ARG A 1 291 ? -25.671 1.601 8.875 1.00 78.12 291 ARG A C 1
ATOM 2220 O O . ARG A 1 291 ? -25.778 1.453 10.091 1.00 78.12 291 ARG A O 1
ATOM 2227 N N . ARG A 1 292 ? -25.202 2.717 8.316 1.00 77.50 292 ARG A N 1
ATOM 2228 C CA . ARG A 1 292 ? -24.836 3.927 9.054 1.00 77.50 292 ARG A CA 1
ATOM 2229 C C . ARG A 1 292 ? -26.089 4.722 9.361 1.00 77.50 292 ARG A C 1
ATOM 2231 O O . ARG A 1 292 ? -26.689 5.329 8.478 1.00 77.50 292 ARG A O 1
ATOM 2238 N N . ALA A 1 293 ? -26.488 4.725 10.626 1.00 69.75 293 ALA A N 1
ATOM 2239 C CA . ALA A 1 293 ? -27.538 5.625 11.090 1.00 69.75 293 ALA A CA 1
ATOM 2240 C C . ALA A 1 293 ? -27.037 7.077 11.176 1.00 69.75 293 ALA A C 1
ATOM 2242 O O . ALA A 1 293 ? -27.797 8.012 10.936 1.00 69.75 293 ALA A O 1
ATOM 2243 N N . ILE A 1 294 ? -25.752 7.252 11.493 1.00 71.25 294 ILE A N 1
ATOM 2244 C CA . ILE A 1 294 ? -25.120 8.546 11.736 1.00 71.25 294 ILE A CA 1
ATOM 2245 C C . ILE A 1 294 ? -24.029 8.764 10.697 1.00 71.25 294 ILE A C 1
ATOM 2247 O O . ILE A 1 294 ? -23.132 7.936 10.525 1.00 71.25 294 ILE A O 1
ATOM 2251 N N . LYS A 1 295 ? -24.124 9.900 10.005 1.00 78.44 295 LYS A N 1
ATOM 2252 C CA . LYS A 1 295 ? -23.211 10.290 8.922 1.00 78.44 295 LYS A CA 1
ATOM 2253 C C . LYS A 1 295 ? -22.050 11.170 9.395 1.00 78.44 295 LYS A C 1
ATOM 2255 O O . LYS A 1 295 ? -21.271 11.644 8.575 1.00 78.44 295 LYS A O 1
ATOM 2260 N N . ALA A 1 296 ? -21.928 11.383 10.705 1.00 79.44 296 ALA A N 1
ATOM 2261 C CA . ALA A 1 296 ? -20.810 12.109 11.291 1.00 79.44 296 ALA A CA 1
ATOM 2262 C C . ALA A 1 296 ? -19.481 11.347 11.095 1.00 79.44 296 ALA A C 1
ATOM 2264 O O . ALA A 1 296 ? -19.486 10.112 10.984 1.00 79.44 296 ALA A O 1
ATOM 2265 N N . PRO A 1 297 ? -18.343 12.062 11.048 1.00 85.50 297 PRO A N 1
ATOM 2266 C CA . PRO A 1 297 ? -17.027 11.440 11.070 1.00 85.50 297 PRO A CA 1
ATOM 2267 C C . PRO A 1 297 ? -16.782 10.663 12.366 1.00 85.50 297 PRO A C 1
ATOM 2269 O O . PRO A 1 297 ? -17.218 11.073 13.436 1.00 85.50 297 PRO A O 1
ATOM 2272 N N . ILE A 1 298 ? -16.033 9.569 12.286 1.00 87.94 298 ILE A N 1
ATOM 2273 C CA . ILE A 1 298 ? -15.537 8.850 13.461 1.00 87.94 298 ILE A CA 1
ATOM 2274 C C . ILE A 1 298 ? -14.407 9.662 14.067 1.00 87.94 298 ILE A C 1
ATOM 2276 O O . ILE A 1 298 ? -13.447 9.972 13.370 1.00 87.94 298 ILE A O 1
ATOM 2280 N N . THR A 1 299 ? -14.503 9.999 15.347 1.00 87.31 299 THR A N 1
ATOM 2281 C CA . THR A 1 299 ? -13.496 10.807 16.049 1.00 87.31 299 THR A CA 1
ATOM 2282 C C . THR A 1 299 ? -12.741 10.008 17.101 1.00 87.31 299 THR A C 1
ATOM 2284 O O . THR A 1 299 ? -11.643 10.405 17.479 1.00 87.31 299 THR A O 1
ATOM 2287 N N . HIS A 1 300 ? -13.295 8.885 17.565 1.00 88.12 300 HIS A N 1
ATOM 2288 C CA . HIS A 1 300 ? -12.708 8.077 18.629 1.00 88.12 300 HIS A CA 1
ATOM 2289 C C . HIS A 1 300 ? -12.880 6.582 18.372 1.00 88.12 300 HIS A C 1
ATOM 2291 O O . HIS A 1 300 ? -13.785 6.151 17.649 1.00 88.12 300 HIS A O 1
ATOM 2297 N N . ILE A 1 301 ? -12.007 5.799 19.000 1.00 89.56 301 ILE A N 1
ATOM 2298 C CA . ILE A 1 301 ? -12.081 4.341 19.030 1.00 89.56 301 ILE A CA 1
ATOM 2299 C C . ILE A 1 301 ? -11.932 3.878 20.471 1.00 89.56 301 ILE A C 1
ATOM 2301 O O . ILE A 1 301 ? -10.982 4.266 21.149 1.00 89.56 301 ILE A O 1
ATOM 2305 N N . ASN A 1 302 ? -12.847 3.025 20.912 1.00 86.75 302 ASN A N 1
ATOM 2306 C CA . ASN A 1 302 ? -12.765 2.347 22.196 1.00 86.75 302 ASN A CA 1
ATOM 2307 C C . ASN A 1 302 ? -12.517 0.859 21.966 1.00 86.75 302 ASN A C 1
ATOM 2309 O O . ASN A 1 302 ? -13.212 0.235 21.166 1.00 86.75 302 ASN A O 1
ATOM 2313 N N . TYR A 1 303 ? -11.551 0.285 22.672 1.00 88.31 303 TYR A N 1
ATOM 2314 C CA . TYR A 1 303 ? -11.334 -1.156 22.698 1.00 88.31 303 TYR A CA 1
ATOM 2315 C C . TYR A 1 303 ? -11.590 -1.652 24.113 1.00 88.31 303 TYR A C 1
ATOM 2317 O O . TYR A 1 303 ? -10.854 -1.281 25.013 1.00 88.31 303 TYR A O 1
ATOM 2325 N N . TRP A 1 304 ? -12.606 -2.481 24.331 1.00 83.94 304 TRP A N 1
ATOM 2326 C CA . TRP A 1 304 ? -13.059 -2.858 25.671 1.00 83.94 304 TRP A CA 1
ATOM 2327 C C . TRP A 1 304 ? -13.127 -4.372 25.875 1.00 83.94 304 TRP A C 1
ATOM 2329 O O . TRP A 1 304 ? -13.206 -5.159 24.926 1.00 83.94 304 TRP A O 1
ATOM 2339 N N . THR A 1 305 ? -13.135 -4.787 27.144 1.00 80.00 305 THR A N 1
ATOM 2340 C CA . THR A 1 305 ? -13.385 -6.172 27.566 1.00 80.00 305 THR A CA 1
ATOM 2341 C C . THR A 1 305 ? -14.552 -6.243 28.550 1.00 80.00 305 THR A C 1
ATOM 2343 O O . THR A 1 305 ? -14.678 -5.417 29.446 1.00 80.00 305 THR A O 1
ATOM 2346 N N . LEU A 1 306 ? -15.433 -7.238 28.392 1.00 69.25 306 LEU A N 1
ATOM 2347 C CA . LEU A 1 306 ? -16.691 -7.315 29.157 1.00 69.25 306 LEU A CA 1
ATOM 2348 C C . LEU A 1 306 ? -16.506 -7.604 30.658 1.00 69.25 306 LEU A C 1
ATOM 2350 O O . LEU A 1 306 ? -17.372 -7.275 31.465 1.00 69.25 306 LEU A O 1
ATOM 2354 N N . PHE A 1 307 ? -15.390 -8.225 31.046 1.00 65.81 307 PHE A N 1
ATOM 2355 C CA . PHE A 1 307 ? -15.115 -8.592 32.434 1.00 65.81 307 PHE A CA 1
ATOM 2356 C C . PHE A 1 307 ? -13.835 -7.923 32.922 1.00 65.81 307 PHE A C 1
ATOM 2358 O O . PHE A 1 307 ? -12.741 -8.206 32.422 1.00 65.81 307 PHE A O 1
ATOM 2365 N N . ALA A 1 308 ? -13.972 -7.076 33.944 1.00 56.50 308 ALA A N 1
ATOM 2366 C CA . ALA A 1 308 ? -12.842 -6.436 34.601 1.00 56.50 308 ALA A CA 1
ATOM 2367 C C . ALA A 1 308 ? -11.832 -7.495 35.089 1.00 56.50 308 ALA A C 1
ATOM 2369 O O . ALA A 1 308 ? -12.197 -8.449 35.779 1.00 56.50 308 ALA A O 1
ATOM 2370 N N . GLY A 1 309 ? -10.562 -7.335 34.704 1.00 61.34 309 GLY A N 1
ATOM 2371 C CA . GLY A 1 309 ? -9.469 -8.244 35.067 1.00 61.34 309 GLY A CA 1
ATOM 2372 C C . GLY A 1 309 ? -9.255 -9.442 34.132 1.00 61.34 309 GLY A C 1
ATOM 2373 O O . GLY A 1 309 ? -8.334 -10.221 34.375 1.00 61.34 309 GLY A O 1
ATOM 2374 N N . MET A 1 310 ? -10.047 -9.605 33.064 1.00 68.75 310 MET A N 1
ATOM 2375 C CA . MET A 1 310 ? -9.752 -10.600 32.025 1.00 68.75 310 MET A CA 1
ATOM 2376 C C . MET A 1 310 ? -8.802 -10.059 30.959 1.00 68.75 310 MET A C 1
ATOM 2378 O O . MET A 1 310 ? -8.886 -8.897 30.559 1.00 68.75 310 MET A O 1
ATOM 2382 N N . ALA A 1 311 ? -7.924 -10.938 30.470 1.00 72.00 311 ALA A N 1
ATOM 2383 C CA . ALA A 1 311 ? -7.016 -10.607 29.387 1.00 72.00 311 ALA A CA 1
ATOM 2384 C C . ALA A 1 311 ?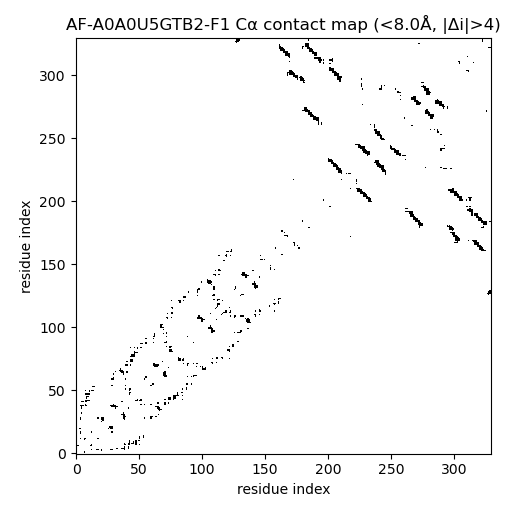 -7.802 -10.380 28.076 1.00 72.00 311 ALA A C 1
ATOM 2386 O O . ALA A 1 311 ? -8.627 -11.222 27.703 1.00 72.00 311 ALA A O 1
ATOM 2387 N N . PRO A 1 312 ? -7.563 -9.262 27.378 1.00 77.25 312 PRO A N 1
ATOM 2388 C CA . PRO A 1 312 ? -8.225 -8.942 26.121 1.00 77.25 312 PRO A CA 1
ATOM 2389 C C . PRO A 1 312 ? -7.884 -9.932 25.002 1.00 77.25 312 PRO A C 1
ATOM 2391 O O . PRO A 1 312 ? -6.731 -10.306 24.806 1.00 77.25 312 PRO A O 1
ATOM 2394 N N . ILE A 1 313 ? -8.894 -10.330 24.226 1.00 76.94 313 ILE A N 1
ATOM 2395 C CA . ILE A 1 313 ? -8.769 -11.399 23.223 1.00 76.94 313 ILE A CA 1
ATOM 2396 C C . ILE A 1 313 ? -7.770 -11.039 22.113 1.00 76.94 313 ILE A C 1
ATOM 2398 O O . ILE A 1 313 ? -7.025 -11.911 21.679 1.00 76.94 313 ILE A O 1
ATOM 2402 N N . MET A 1 314 ? -7.732 -9.777 21.674 1.00 79.38 314 MET A N 1
ATOM 2403 C CA . MET A 1 314 ? -6.845 -9.282 20.607 1.00 79.38 314 MET A CA 1
ATOM 2404 C C . MET A 1 314 ? -5.522 -8.696 21.141 1.00 79.38 314 MET A C 1
ATOM 2406 O O . MET A 1 314 ? -4.883 -7.886 20.472 1.00 79.38 314 MET A O 1
ATOM 2410 N N . GLY A 1 315 ? -5.122 -9.077 22.357 1.00 79.75 315 GLY A N 1
ATOM 2411 C CA . GLY A 1 315 ? -3.971 -8.492 23.042 1.00 79.75 315 GLY A CA 1
ATOM 2412 C C . GLY A 1 315 ? -4.329 -7.216 23.801 1.00 79.75 315 GLY A C 1
ATOM 2413 O O . GLY A 1 315 ? -5.442 -6.700 23.699 1.00 79.75 315 GLY A O 1
ATOM 2414 N N . ASP A 1 316 ? -3.388 -6.745 24.613 1.00 81.12 316 ASP A N 1
ATOM 2415 C CA . ASP A 1 316 ? -3.507 -5.576 25.496 1.00 81.12 316 ASP A CA 1
ATOM 2416 C C . ASP A 1 316 ? -3.604 -4.248 24.742 1.00 81.12 316 ASP A C 1
ATOM 2418 O O . ASP A 1 316 ? -4.177 -3.285 25.254 1.00 81.12 316 ASP A O 1
ATOM 2422 N N . ARG A 1 317 ? -3.078 -4.209 23.517 1.00 83.19 317 ARG A N 1
ATOM 2423 C CA . ARG A 1 317 ? -3.064 -3.024 22.670 1.00 83.19 317 ARG A CA 1
ATOM 2424 C C . ARG A 1 317 ? -3.264 -3.374 21.201 1.00 83.19 317 ARG A C 1
ATOM 2426 O O . ARG A 1 317 ? -2.631 -4.288 20.676 1.00 83.19 317 ARG A O 1
ATOM 2433 N N . LEU A 1 318 ? -4.088 -2.583 20.524 1.00 86.19 318 LEU A N 1
ATOM 2434 C CA . LEU A 1 318 ? -4.320 -2.647 19.085 1.00 86.19 318 LEU A CA 1
ATOM 2435 C C . LEU A 1 318 ? -3.518 -1.567 18.362 1.00 86.19 318 LEU A C 1
ATOM 2437 O O . LEU A 1 318 ? -3.296 -0.476 18.891 1.00 86.19 318 LEU A O 1
ATOM 2441 N N . THR A 1 319 ? -3.128 -1.859 17.124 1.00 82.38 319 THR A N 1
ATOM 2442 C CA . THR A 1 319 ? -2.677 -0.835 16.176 1.00 82.38 319 THR A CA 1
ATOM 2443 C C . THR A 1 319 ? -3.849 -0.483 15.277 1.00 82.38 319 THR A C 1
ATOM 2445 O O . THR A 1 319 ? -4.402 -1.362 14.621 1.00 82.38 319 THR A O 1
ATOM 2448 N N . VAL A 1 320 ? -4.232 0.789 15.238 1.00 87.94 320 VAL A N 1
ATOM 2449 C CA . VAL A 1 320 ? -5.308 1.280 14.379 1.00 87.94 320 VAL A CA 1
ATOM 2450 C C . VAL A 1 320 ? -4.747 2.276 13.380 1.00 87.94 320 VAL A C 1
ATOM 2452 O O . VAL A 1 320 ? -4.182 3.289 13.770 1.00 87.94 320 VAL A O 1
ATOM 2455 N N . THR A 1 321 ? -4.910 1.994 12.096 1.00 82.44 321 THR A N 1
ATOM 2456 C CA . THR A 1 321 ? -4.496 2.864 10.999 1.00 82.44 321 THR A CA 1
ATOM 2457 C C . THR A 1 321 ? -5.731 3.472 10.349 1.00 82.44 321 THR A C 1
ATOM 2459 O O . THR A 1 321 ? -6.632 2.742 9.942 1.00 82.44 321 THR A O 1
ATOM 2462 N N . THR A 1 322 ? -5.807 4.794 10.258 1.00 85.31 322 THR A N 1
ATOM 2463 C CA . THR A 1 322 ? -6.915 5.501 9.613 1.00 85.31 322 THR A CA 1
ATOM 2464 C C . THR A 1 322 ? -6.490 6.068 8.268 1.00 85.31 322 THR A C 1
ATOM 2466 O O . THR A 1 322 ? -5.374 6.560 8.109 1.00 85.31 322 THR A O 1
ATOM 2469 N N . TYR A 1 323 ? -7.406 5.989 7.310 1.00 76.12 323 TYR A N 1
ATOM 2470 C CA . TYR A 1 323 ? -7.250 6.426 5.933 1.00 76.12 323 TYR A CA 1
ATOM 2471 C C . TYR A 1 323 ? -8.354 7.423 5.606 1.00 76.12 323 TYR A C 1
ATOM 2473 O O . TYR A 1 323 ? -9.531 7.159 5.865 1.00 76.12 323 TYR A O 1
ATOM 2481 N N . ARG A 1 324 ? -7.989 8.563 5.016 1.00 70.25 324 ARG A N 1
ATOM 2482 C CA . ARG A 1 324 ? -8.973 9.581 4.609 1.00 70.25 324 ARG A CA 1
ATOM 2483 C C . ARG A 1 324 ? -9.765 9.181 3.354 1.00 70.25 324 ARG A C 1
ATOM 2485 O O . ARG A 1 324 ? -10.887 9.644 3.186 1.00 70.25 324 ARG A O 1
ATOM 2492 N N . ASP A 1 325 ? -9.190 8.329 2.508 1.00 65.31 325 ASP A N 1
ATOM 2493 C CA . ASP A 1 325 ? -9.803 7.801 1.285 1.00 65.31 325 ASP A CA 1
ATOM 2494 C C . ASP A 1 325 ? -9.809 6.256 1.346 1.00 65.31 325 ASP A C 1
ATOM 2496 O O . ASP A 1 325 ? -8.945 5.636 1.961 1.00 65.31 325 ASP A O 1
ATOM 2500 N N . SER A 1 326 ? -10.833 5.629 0.787 1.00 58.00 326 SER A N 1
ATOM 2501 C CA . SER A 1 326 ? -11.147 4.200 0.869 1.00 58.00 326 SER A CA 1
ATOM 2502 C C . SER A 1 326 ? -10.509 3.452 -0.290 1.00 58.00 326 SER A C 1
ATOM 2504 O O . SER A 1 326 ? -10.221 2.267 -0.159 1.00 58.00 326 SER A O 1
ATOM 2506 N N . SER A 1 327 ? -10.137 4.159 -1.366 1.00 49.72 327 SER A N 1
ATOM 2507 C CA . SER A 1 327 ? -9.240 3.615 -2.390 1.00 49.72 327 SER A CA 1
ATOM 2508 C C . SER A 1 327 ? -7.808 3.400 -1.879 1.00 49.72 327 SER A C 1
ATOM 2510 O O . SER A 1 327 ? -6.948 2.975 -2.645 1.00 49.72 327 SER A O 1
ATOM 2512 N N . LEU A 1 328 ? -7.539 3.742 -0.613 1.00 39.56 328 LEU A N 1
ATOM 2513 C CA . LEU A 1 328 ? -6.239 3.606 0.048 1.00 39.56 328 LEU A CA 1
ATOM 2514 C C . LEU A 1 328 ? -6.099 2.300 0.839 1.00 39.56 328 LEU A C 1
ATOM 2516 O O . LEU A 1 328 ? -5.114 2.112 1.552 1.00 39.56 328 LEU A O 1
ATOM 2520 N N . VAL A 1 329 ? -7.105 1.431 0.753 1.00 40.16 329 VAL A N 1
ATOM 2521 C CA . VAL A 1 329 ? -7.181 0.145 1.446 1.00 40.16 329 VAL A CA 1
ATOM 2522 C C . VAL A 1 329 ? -6.870 -0.964 0.433 1.00 40.16 329 VAL A C 1
ATOM 2524 O O . VAL A 1 329 ? -7.455 -0.933 -0.650 1.00 40.16 329 VAL A O 1
ATOM 2527 N N . PRO A 1 330 ? -5.970 -1.914 0.748 1.00 41.09 330 PRO A N 1
ATOM 2528 C CA . PRO A 1 330 ? -5.562 -2.985 -0.166 1.00 41.09 330 PRO A CA 1
ATOM 2529 C C . PRO A 1 330 ? -6.655 -4.014 -0.483 1.00 41.09 330 PRO A C 1
ATOM 2531 O O . PRO A 1 330 ? -7.517 -4.278 0.393 1.00 41.09 330 PRO A O 1
#

Solvent-accessible surface area (backbone atoms only — not comparable to full-atom values): 17654 Å² total; per-residue (Å²): 131,85,50,65,45,56,26,18,39,72,57,69,50,43,74,68,56,49,52,53,45,38,71,76,34,73,60,50,59,65,41,52,49,98,80,35,41,14,23,58,41,30,6,33,64,54,39,25,53,71,35,42,52,52,41,51,73,70,67,40,63,58,56,58,57,26,66,72,34,43,44,61,41,42,13,44,66,20,89,44,58,23,66,61,38,35,51,62,42,55,77,66,66,40,88,51,57,63,43,58,24,66,93,56,48,27,33,28,33,54,37,41,13,61,77,68,49,63,35,36,68,50,36,37,55,36,46,26,70,58,42,67,51,73,58,55,25,71,85,70,45,22,38,57,56,49,48,75,70,44,59,71,68,60,31,46,48,49,45,68,52,44,54,46,83,44,76,37,38,62,73,34,80,32,77,45,96,64,59,39,37,64,44,4,27,41,37,40,35,22,77,37,62,60,88,77,73,63,101,60,91,64,44,32,36,39,34,38,25,43,71,66,84,87,71,82,48,98,80,44,78,81,64,44,44,34,53,36,34,37,38,42,38,68,88,80,53,27,43,33,38,34,38,48,59,68,89,75,86,57,82,62,74,46,78,25,72,52,73,96,55,86,93,47,75,57,54,34,39,34,39,35,29,45,79,56,30,35,38,35,25,49,72,80,40,79,52,50,72,44,67,40,88,60,76,69,40,36,33,32,41,34,32,40,53,82,51,90,93,59,81,41,45,45,38,64,46,33,43,34,38,37,26,62,45,45,91,47,58,106

Secondary structure (DSSP, 8-state):
---HHHHHHHT---HHHHHHHHHH-TTTTT---TTS--HHHHHHHTT-HHHHHHHHHTT--TT--BTTB-HHHHHHT-SSSHHHHHHHHHTT--TTTT--BGGGTTB-HHHHIIIII--HHHHHHHHHTT--SS-B-TTS-BHHHHHTTS-HHHHHHHHTTTEEEEEEETTEEEEEEEEE-TT-EEEEE-S---S---SS--EEEEEEEE--TTS--TT-TTS-EEEEEEEEETTTTEEEEEEE-SSS----EEEE--SS-TT-SS-EEEEEE-SSEEEEEETTEEEEEEE-S--SPEEEEEEEESSTTPPPTT-SEEEEEEESSGGG--

Foldseek 3Di:
DPALLRCLLVLVDDLVNVVVNCVVPVCLLLDADPLQAHSLNSNLQNVNLVSLLSSVVVPRQQQRDRNQHGSLLSLLQHPPPSLSSNVSSLVVLHPQLQAQRVVVQGDGSLLCNVPPVLDLSSNLSSVLSVHDQCDAGNVRDGSVNSLVVDDPVSNVSNCVSFKDKDKAFAQDKDFDPDFAAAQKKKKKKQQFFDPDWDPDFKKKKKFQFDADVVVPDPPDPLRTQTQWIWIQTPVQRWTWIFGDGRPDDDPDTDIFRPDDCPPPGIWMWMWHRHQFWTFIDIPNHTRDIDTGPDRDTGGIMHIYIPDPPTARRSGRMMMMMMGRHPSSHD